Protein AF-A0A7S0CDQ5-F1 (afdb_monomer)

InterPro domains:
  IPR017905 ERV/ALR sulfhydryl oxidase domain [PS51324] (1-86)
  IPR036774 ERV/ALR sulfhydryl oxidase domain superfamily [G3DSA:1.20.120.310] (1-136)
  IPR036774 ERV/ALR sulfhydryl oxidase domain superfamily [SSF69000] (3-74)
  IPR039798 Sulfhydryl oxidase [PTHR22897] (2-188)

Organism: NCBI:txid420281

Secondary structure (DSSP, 8-state):
--TT-SHHHHHHHHHHHHHHTSSSS--HHHHTT-PPEETTTTEES-THHHHHHHHHHHHHHHHHHHHHHHHHHHHTT-PPPHHHHHHTSSS-TTT-GGGB-PPPTTS---TTSB-HHHHHHHHHHHH-TT----TTS-------------------HHHHHHHHSTTHHHHHHHHHHHHHHHHHHHHHHHHHHHHHHHHHHHHHHHHTTS--

Structure (mmCIF, N/CA/C/O backbone):
data_AF-A0A7S0CDQ5-F1
#
_entry.id   AF-A0A7S0CDQ5-F1
#
loop_
_atom_site.group_PDB
_atom_site.id
_atom_site.type_symbol
_atom_site.label_atom_id
_atom_site.label_alt_id
_atom_site.label_comp_id
_atom_site.label_asym_id
_atom_site.label_entity_id
_atom_site.label_seq_id
_atom_site.pdbx_PDB_ins_code
_atom_site.Cartn_x
_atom_site.Cartn_y
_atom_site.Cartn_z
_atom_site.occupancy
_atom_site.B_iso_or_equiv
_atom_site.auth_seq_id
_atom_site.auth_comp_id
_atom_site.auth_asym_id
_atom_site.auth_atom_id
_atom_site.pdbx_PDB_model_num
ATOM 1 N N . ASP A 1 1 ? 8.965 -12.243 3.137 1.00 53.25 1 ASP A N 1
ATOM 2 C CA . ASP A 1 1 ? 7.692 -11.546 3.410 1.00 53.25 1 ASP A CA 1
ATOM 3 C C . ASP A 1 1 ? 6.732 -11.672 2.243 1.00 53.25 1 ASP A C 1
ATOM 5 O O . ASP A 1 1 ? 7.144 -11.536 1.096 1.00 53.25 1 ASP A O 1
ATOM 9 N N . GLN A 1 2 ? 5.473 -12.012 2.520 1.00 68.06 2 GLN A N 1
ATOM 10 C CA . GLN A 1 2 ? 4.416 -12.063 1.507 1.00 68.06 2 GLN A CA 1
ATOM 11 C C . GLN A 1 2 ? 3.711 -10.706 1.444 1.00 68.06 2 GLN A C 1
ATOM 13 O O . GLN A 1 2 ? 3.408 -10.125 2.482 1.00 68.06 2 GLN A O 1
ATOM 18 N N . PHE A 1 3 ? 3.413 -10.221 0.236 1.00 72.19 3 PHE A N 1
ATOM 19 C CA . PHE A 1 3 ? 2.752 -8.926 0.033 1.00 72.19 3 PHE A CA 1
ATOM 20 C C . PHE A 1 3 ? 1.351 -8.858 0.668 1.00 72.19 3 PHE A C 1
ATOM 22 O O . PHE A 1 3 ? 0.956 -7.813 1.162 1.00 72.19 3 PHE A O 1
ATOM 29 N N . LEU A 1 4 ? 0.612 -9.971 0.700 1.00 84.38 4 LEU A N 1
ATOM 30 C CA . LEU A 1 4 ? -0.642 -10.132 1.445 1.00 84.38 4 LEU A CA 1
ATOM 31 C C . LEU A 1 4 ? -0.601 -11.479 2.175 1.00 84.38 4 LEU A C 1
ATOM 33 O O . LEU A 1 4 ? -1.039 -12.502 1.646 1.00 84.38 4 LEU A O 1
ATOM 37 N N . GLY A 1 5 ? -0.020 -11.486 3.375 1.00 83.94 5 GLY A N 1
ATOM 38 C CA . GLY A 1 5 ? 0.246 -12.714 4.135 1.00 83.94 5 GLY A CA 1
ATOM 39 C C . GLY A 1 5 ? -0.955 -13.319 4.870 1.00 83.94 5 GLY A C 1
ATOM 40 O O . GLY A 1 5 ? -0.809 -14.375 5.477 1.00 83.94 5 GLY A O 1
ATOM 41 N N . CYS A 1 6 ? -2.127 -12.675 4.846 1.00 89.12 6 CYS A N 1
ATOM 42 C CA . CYS A 1 6 ? -3.313 -13.131 5.573 1.00 89.12 6 CYS A CA 1
ATOM 43 C C . CYS A 1 6 ? -4.476 -13.464 4.623 1.00 89.12 6 CYS A C 1
ATOM 45 O O . CYS A 1 6 ? -4.677 -12.778 3.622 1.00 89.12 6 CYS A O 1
ATOM 47 N N . THR A 1 7 ? -5.259 -14.504 4.927 1.00 90.56 7 THR A N 1
ATOM 48 C CA . THR A 1 7 ? -6.382 -14.954 4.076 1.00 90.56 7 THR A CA 1
ATOM 49 C C . THR A 1 7 ? -7.455 -13.877 3.933 1.00 90.56 7 THR A C 1
ATOM 51 O O . THR A 1 7 ? -7.856 -13.547 2.823 1.00 90.56 7 THR A O 1
ATOM 54 N N . ILE A 1 8 ? -7.824 -13.225 5.038 1.00 91.56 8 ILE A N 1
ATOM 55 C CA . ILE A 1 8 ? -8.773 -12.100 5.039 1.00 91.56 8 ILE A CA 1
ATOM 56 C C . ILE A 1 8 ? -8.260 -10.946 4.160 1.00 91.56 8 ILE A C 1
ATOM 58 O O . ILE A 1 8 ? -9.030 -10.308 3.445 1.00 91.56 8 ILE A O 1
ATOM 62 N N . CYS A 1 9 ? -6.950 -10.695 4.168 1.00 91.19 9 CYS A N 1
ATOM 63 C CA . CYS A 1 9 ? -6.306 -9.666 3.358 1.00 91.19 9 CYS A CA 1
ATOM 64 C C . CYS A 1 9 ? -6.440 -9.994 1.865 1.00 91.19 9 CYS A C 1
ATOM 66 O O . CYS A 1 9 ? -6.739 -9.116 1.058 1.00 91.19 9 CYS A O 1
ATOM 68 N N . GLN A 1 10 ? -6.248 -11.264 1.499 1.00 92.00 10 GLN A N 1
ATOM 69 C CA . GLN A 1 10 ? -6.403 -11.746 0.125 1.00 92.00 10 GLN A CA 1
ATOM 70 C C . GLN A 1 10 ? -7.859 -11.621 -0.343 1.00 92.00 10 GLN A C 1
ATOM 72 O O . GLN A 1 10 ? -8.105 -11.064 -1.413 1.00 92.00 10 GLN A O 1
ATOM 77 N N . ASP A 1 11 ? -8.827 -12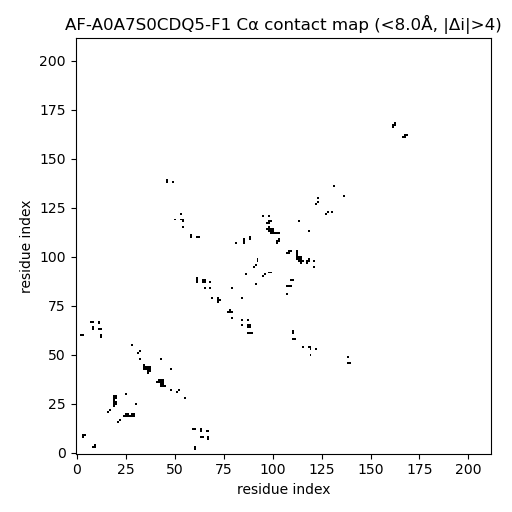.025 0.481 1.00 92.56 11 ASP A N 1
ATOM 78 C CA . ASP A 1 11 ? -10.255 -11.890 0.165 1.00 92.56 11 ASP A CA 1
ATOM 79 C C . ASP A 1 11 ? -10.663 -10.420 -0.015 1.00 92.56 11 ASP A C 1
ATOM 81 O O . ASP A 1 11 ? -11.395 -10.063 -0.944 1.00 92.56 11 ASP A O 1
ATOM 85 N N . ARG A 1 12 ? -10.160 -9.530 0.850 1.00 90.38 12 ARG A N 1
ATOM 86 C CA . ARG A 1 12 ? -10.397 -8.082 0.749 1.00 90.38 12 ARG A CA 1
ATOM 87 C C . ARG A 1 12 ? -9.756 -7.483 -0.495 1.00 90.38 12 ARG A C 1
ATOM 89 O O . ARG A 1 12 ? -10.396 -6.665 -1.155 1.00 90.38 12 ARG A O 1
ATOM 96 N N . PHE A 1 13 ? -8.550 -7.915 -0.851 1.00 90.44 13 PHE A N 1
ATOM 97 C CA . PHE A 1 13 ? -7.891 -7.512 -2.089 1.00 90.44 13 PHE A CA 1
ATOM 98 C C . PHE A 1 13 ? -8.714 -7.900 -3.321 1.00 90.44 13 PHE A C 1
ATOM 100 O O . PHE A 1 13 ? -9.004 -7.040 -4.153 1.00 90.44 13 PHE A O 1
ATOM 107 N N . VAL A 1 14 ? -9.144 -9.164 -3.416 1.00 88.94 14 VAL A N 1
ATOM 108 C CA . VAL A 1 14 ? -9.978 -9.648 -4.530 1.00 88.94 14 VAL A CA 1
ATOM 109 C C . VAL A 1 14 ? -11.291 -8.872 -4.584 1.00 88.94 14 VAL A C 1
ATOM 111 O O . VAL A 1 14 ? -11.651 -8.330 -5.627 1.00 88.94 14 VAL A O 1
ATOM 114 N N . GLY A 1 15 ? -11.964 -8.704 -3.443 1.00 87.12 15 GLY A N 1
ATOM 115 C CA . GLY A 1 15 ? -13.203 -7.934 -3.370 1.00 87.12 15 GLY A CA 1
ATOM 116 C C . GLY A 1 15 ? -13.035 -6.466 -3.779 1.00 87.12 15 GLY A C 1
ATOM 117 O O . GLY A 1 15 ? -13.930 -5.893 -4.407 1.00 87.12 15 GLY A O 1
ATOM 118 N N . LEU A 1 16 ? -11.903 -5.837 -3.449 1.00 83.75 16 LEU A N 1
ATOM 119 C CA . LEU A 1 16 ? -11.582 -4.483 -3.899 1.00 83.75 16 LEU A CA 1
ATOM 120 C C . LEU A 1 16 ? -11.340 -4.453 -5.411 1.00 83.75 16 LEU A C 1
ATOM 122 O O . LEU A 1 16 ? -11.874 -3.576 -6.095 1.00 83.75 16 LEU A O 1
ATOM 126 N N . TYR A 1 17 ? -10.575 -5.409 -5.936 1.00 83.25 17 TYR A N 1
ATOM 127 C CA . TYR A 1 17 ? -10.285 -5.534 -7.361 1.00 83.25 17 TYR A CA 1
ATOM 128 C C . TYR A 1 17 ? -11.562 -5.727 -8.188 1.00 83.25 17 TYR A C 1
ATOM 130 O O . TYR A 1 17 ? -11.788 -4.991 -9.149 1.00 83.25 17 TYR A O 1
ATOM 138 N N . ASP A 1 18 ? -12.454 -6.628 -7.786 1.00 83.19 18 ASP A N 1
ATOM 139 C CA . ASP A 1 18 ? -13.696 -6.896 -8.515 1.00 83.19 18 ASP A CA 1
ATOM 140 C C . ASP A 1 18 ? -14.605 -5.662 -8.563 1.00 83.19 18 ASP A C 1
ATOM 142 O O . ASP A 1 18 ? -15.145 -5.304 -9.616 1.00 83.19 18 ASP A O 1
ATOM 146 N N . LYS A 1 19 ? -14.712 -4.937 -7.442 1.00 77.81 19 LYS A N 1
ATOM 147 C CA . LYS A 1 19 ? -15.490 -3.691 -7.357 1.00 77.81 19 LYS A CA 1
ATOM 148 C C . LYS A 1 19 ? -14.900 -2.572 -8.215 1.00 77.81 19 LYS A C 1
ATOM 150 O O . LYS A 1 19 ? -15.649 -1.791 -8.803 1.00 77.81 19 LYS A O 1
ATOM 155 N N . THR A 1 20 ? -13.573 -2.459 -8.265 1.00 72.00 20 THR A N 1
ATOM 156 C CA . THR A 1 20 ? -12.882 -1.305 -8.863 1.00 72.00 20 THR A CA 1
ATOM 157 C C . THR A 1 20 ? -12.489 -1.513 -10.324 1.00 72.00 20 THR A C 1
ATOM 159 O O . THR A 1 20 ? -12.590 -0.559 -11.108 1.00 72.00 20 THR A O 1
ATOM 162 N N . CYS A 1 21 ? -12.070 -2.731 -10.679 1.00 70.62 21 CYS A N 1
ATOM 163 C CA . CYS A 1 21 ? -11.510 -3.133 -11.972 1.00 70.62 21 CYS A CA 1
ATOM 164 C C . CYS A 1 21 ? -12.367 -4.164 -12.715 1.00 70.62 21 CYS A C 1
ATOM 166 O O . CYS A 1 21 ? -12.425 -4.104 -13.941 1.00 70.62 21 CYS A O 1
ATOM 168 N N . GLY A 1 22 ? -13.022 -5.085 -12.000 1.00 63.12 22 GLY A N 1
ATOM 169 C CA . GLY A 1 22 ? -13.770 -6.205 -12.591 1.00 63.12 22 GLY A CA 1
ATOM 170 C C . GLY A 1 22 ? -15.134 -5.842 -13.189 1.00 63.12 22 GLY A C 1
ATOM 171 O O . GLY A 1 22 ? -15.708 -6.625 -13.942 1.00 63.12 22 GLY A O 1
ATOM 172 N N . SER A 1 23 ? -15.664 -4.650 -12.896 1.00 60.41 23 SER A N 1
ATOM 173 C CA . SER A 1 23 ? -16.963 -4.201 -13.409 1.00 60.41 23 SER A CA 1
ATOM 174 C C . SER A 1 23 ? -16.847 -3.304 -14.651 1.00 60.41 23 SER A C 1
ATOM 176 O O . SER A 1 23 ? -15.869 -2.579 -14.845 1.00 60.41 23 SER A O 1
ATOM 178 N N . ALA A 1 24 ? -17.902 -3.278 -15.479 1.00 55.53 24 ALA A N 1
ATOM 179 C CA . ALA A 1 24 ? -18.008 -2.404 -16.658 1.00 55.53 24 ALA A CA 1
ATOM 180 C C . ALA A 1 24 ? -17.859 -0.898 -16.334 1.00 55.53 24 ALA A C 1
ATOM 182 O O . ALA A 1 24 ? -17.593 -0.086 -17.222 1.00 55.53 24 ALA A O 1
ATOM 183 N N . LYS A 1 25 ? -17.998 -0.514 -15.056 1.00 56.62 25 LYS A N 1
ATOM 184 C CA . LYS A 1 25 ? -17.719 0.828 -14.535 1.00 56.62 25 LYS A CA 1
ATOM 185 C C . LYS A 1 25 ? -16.327 0.855 -13.903 1.00 56.62 25 LYS A C 1
ATOM 187 O O . LYS A 1 25 ? -16.182 0.933 -12.688 1.00 56.62 25 LYS A O 1
ATOM 192 N N . THR A 1 26 ? -15.291 0.824 -14.738 1.00 56.69 26 THR A N 1
ATOM 193 C CA . THR A 1 26 ? -13.899 0.912 -14.278 1.00 56.69 26 THR A CA 1
ATOM 194 C C . THR A 1 26 ? -13.682 2.206 -13.483 1.00 56.69 26 THR A C 1
AT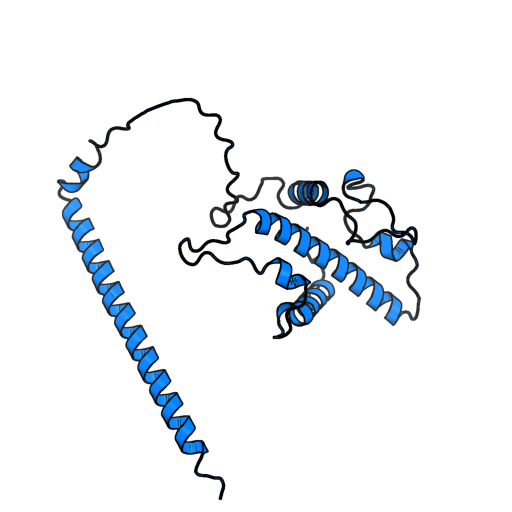OM 196 O O . THR A 1 26 ? -13.867 3.314 -14.005 1.00 56.69 26 THR A O 1
ATOM 199 N N . THR A 1 27 ? -13.299 2.088 -12.213 1.00 60.00 27 THR A N 1
ATOM 200 C CA . THR A 1 27 ? -13.009 3.241 -11.343 1.00 60.00 27 THR A CA 1
ATOM 201 C C . THR A 1 27 ? -11.656 3.881 -11.696 1.00 60.00 27 THR A C 1
ATOM 203 O O . THR A 1 27 ? -10.894 3.353 -12.510 1.00 60.00 27 THR A O 1
ATOM 206 N N . ARG A 1 28 ? -11.332 5.048 -11.107 1.00 57.50 28 ARG A N 1
ATOM 207 C CA . ARG A 1 28 ? -10.049 5.750 -11.351 1.00 57.50 28 ARG A CA 1
ATOM 208 C C . ARG A 1 28 ? -8.820 4.870 -11.082 1.00 57.50 28 ARG A C 1
ATOM 210 O O . ARG A 1 28 ? -7.825 5.040 -11.776 1.00 57.50 28 ARG A O 1
ATOM 217 N N . LEU A 1 29 ? -8.914 3.925 -10.142 1.00 58.84 29 LEU A N 1
ATOM 218 C CA . LEU A 1 29 ? -7.814 3.043 -9.739 1.00 58.84 29 LEU A CA 1
ATOM 219 C C . LEU A 1 29 ? -7.261 2.215 -10.907 1.00 58.84 29 LEU A C 1
ATOM 221 O O . LEU A 1 29 ? -6.057 2.179 -11.109 1.00 58.84 29 LEU A O 1
ATOM 225 N N . CYS A 1 30 ? -8.124 1.637 -11.741 1.00 66.56 30 CYS A N 1
ATOM 226 C CA . CYS A 1 30 ? -7.687 0.773 -12.848 1.00 66.56 30 CYS A CA 1
ATOM 227 C C . CYS A 1 30 ? -7.557 1.552 -14.163 1.00 66.56 30 CYS A C 1
ATOM 229 O O . CYS A 1 30 ? -6.859 1.129 -15.083 1.00 66.56 30 CYS A O 1
ATOM 231 N N . LYS A 1 31 ? -8.168 2.746 -14.243 1.00 68.31 31 LYS A N 1
ATOM 232 C CA . LYS A 1 31 ? -7.895 3.710 -15.321 1.00 68.31 31 LYS A CA 1
ATOM 233 C C . LYS A 1 31 ? -6.442 4.191 -15.315 1.00 68.31 31 LYS A C 1
ATOM 235 O O . LYS A 1 31 ? -5.955 4.544 -16.382 1.00 68.31 31 LYS A O 1
ATOM 240 N N . ARG A 1 32 ? -5.753 4.153 -14.165 1.00 69.44 32 ARG A N 1
ATOM 241 C CA . ARG A 1 32 ? -4.317 4.464 -14.029 1.00 69.44 32 ARG A CA 1
ATOM 242 C C . ARG A 1 32 ? -3.441 3.657 -14.998 1.00 69.44 32 ARG A C 1
ATOM 244 O O . ARG A 1 32 ? -2.430 4.163 -15.461 1.00 69.44 32 ARG A O 1
ATOM 251 N N . PHE A 1 33 ? -3.884 2.453 -15.373 1.00 66.31 33 PHE A N 1
ATOM 252 C CA . PHE A 1 33 ? -3.182 1.551 -16.297 1.00 66.31 33 PHE A CA 1
ATOM 253 C C . PHE A 1 33 ? -3.782 1.489 -17.700 1.00 66.31 33 PHE A C 1
ATOM 255 O O . PHE A 1 33 ? -3.333 0.692 -18.523 1.00 66.31 33 PHE A O 1
ATOM 262 N N . ARG A 1 34 ? -4.786 2.320 -18.014 1.00 65.12 34 ARG A N 1
ATOM 263 C CA . ARG A 1 34 ? -5.256 2.480 -19.396 1.00 65.12 34 ARG A CA 1
ATOM 264 C C . ARG A 1 34 ? -4.233 3.299 -20.172 1.00 65.12 34 ARG A C 1
ATOM 266 O O . ARG A 1 34 ? -4.418 4.485 -20.422 1.00 65.12 34 ARG A O 1
ATOM 273 N N . GLN A 1 35 ? -3.148 2.643 -20.546 1.00 62.03 35 GLN A N 1
ATOM 274 C CA . GLN A 1 35 ? -2.203 3.193 -21.495 1.00 62.03 35 GLN A CA 1
ATOM 275 C C . GLN A 1 35 ? -2.780 3.054 -22.908 1.00 62.03 35 GLN A C 1
ATOM 277 O O . GLN A 1 35 ? -3.392 2.023 -23.220 1.00 62.03 35 GLN A O 1
ATOM 282 N N . PRO A 1 36 ? -2.604 4.057 -23.784 1.00 58.22 36 PRO A N 1
ATOM 283 C CA . PRO A 1 36 ? -2.732 3.807 -25.206 1.00 58.22 36 PRO A CA 1
ATOM 284 C C . PRO A 1 36 ? -1.752 2.682 -25.561 1.00 58.22 36 PRO A C 1
ATOM 286 O O . PRO A 1 36 ? -0.591 2.694 -25.163 1.00 58.22 36 PRO A O 1
ATOM 289 N N . PHE A 1 37 ? -2.257 1.655 -26.232 1.00 59.94 37 PHE A N 1
ATOM 290 C CA . PHE A 1 37 ? -1.450 0.541 -26.706 1.00 59.94 37 PHE A CA 1
ATOM 291 C C . PHE A 1 37 ? -1.019 0.859 -28.132 1.00 59.94 37 PHE A C 1
ATOM 293 O O . PHE A 1 37 ? -1.886 1.068 -28.992 1.00 59.94 37 PHE A O 1
ATOM 300 N N . ASP A 1 38 ? 0.287 0.898 -28.405 1.00 61.47 38 ASP A N 1
ATOM 301 C CA . ASP A 1 38 ? 0.733 1.051 -29.784 1.00 61.47 38 ASP A CA 1
ATOM 302 C C . ASP A 1 38 ? 0.540 -0.281 -30.505 1.00 61.47 38 ASP A C 1
ATOM 304 O O . ASP A 1 38 ? 1.339 -1.211 -30.384 1.00 61.47 38 ASP A O 1
ATOM 308 N N . LYS A 1 39 ? -0.537 -0.37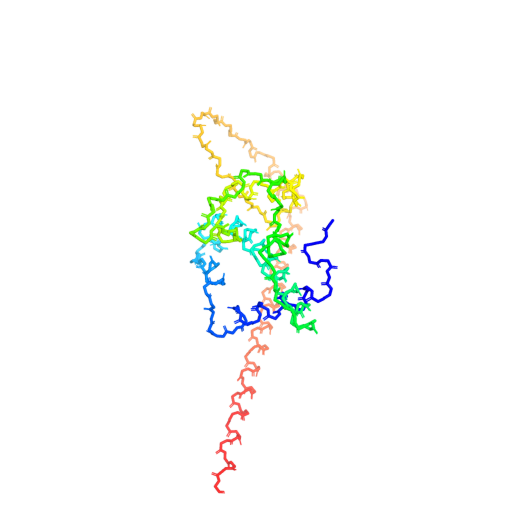1 -31.288 1.00 65.25 39 LYS A N 1
ATOM 309 C CA . LYS A 1 39 ? -0.832 -1.551 -32.108 1.00 65.25 39 LYS A CA 1
ATOM 310 C C . LYS A 1 39 ? 0.304 -1.894 -33.075 1.00 65.25 39 LYS A C 1
ATOM 312 O O . LYS A 1 39 ? 0.403 -3.051 -33.469 1.00 65.25 39 LYS A O 1
ATOM 317 N N . ARG A 1 40 ? 1.134 -0.918 -33.466 1.00 62.81 40 ARG A N 1
ATOM 318 C CA . ARG A 1 40 ? 2.248 -1.121 -34.405 1.00 62.81 40 ARG A CA 1
ATOM 319 C C . ARG A 1 40 ? 3.435 -1.805 -33.740 1.00 62.81 40 ARG A C 1
ATOM 321 O O . ARG A 1 40 ? 4.030 -2.687 -34.345 1.00 62.81 40 ARG A O 1
ATOM 328 N N . HIS A 1 41 ? 3.730 -1.440 -32.496 1.00 65.19 41 HIS A N 1
ATOM 329 C CA . HIS A 1 41 ? 4.898 -1.938 -31.765 1.00 65.19 41 HIS A CA 1
ATOM 330 C C . HIS A 1 41 ? 4.557 -2.996 -30.704 1.00 65.19 41 HIS A C 1
ATOM 332 O O . HIS A 1 41 ? 5.457 -3.533 -30.071 1.00 65.19 41 HIS A O 1
ATOM 338 N N . GLN A 1 42 ? 3.270 -3.313 -30.512 1.00 62.41 42 GLN A N 1
ATOM 339 C CA . GLN A 1 42 ? 2.769 -4.272 -29.516 1.00 62.41 42 GLN A CA 1
ATOM 340 C C . GLN A 1 42 ? 3.271 -4.004 -28.087 1.00 62.41 42 GLN A C 1
ATOM 342 O O . GLN A 1 42 ? 3.427 -4.929 -27.291 1.00 62.41 42 GLN A O 1
ATOM 347 N N . GLN A 1 43 ? 3.497 -2.735 -27.750 1.00 57.91 43 GLN A N 1
ATOM 348 C CA . GLN A 1 43 ? 4.029 -2.329 -26.454 1.00 57.91 43 GLN A CA 1
ATOM 349 C C . GLN A 1 43 ? 3.239 -1.151 -25.864 1.00 57.91 43 GLN A C 1
ATOM 351 O O . GLN A 1 43 ? 2.678 -0.342 -26.618 1.00 57.91 43 GLN A O 1
ATOM 356 N N . PRO A 1 44 ? 3.161 -1.050 -24.523 1.00 58.88 44 PRO A N 1
ATOM 357 C CA . PRO A 1 44 ? 2.725 0.171 -23.854 1.00 58.88 44 PRO A CA 1
ATOM 358 C C . PRO A 1 44 ? 3.640 1.331 -24.258 1.00 58.88 44 PRO A C 1
ATOM 360 O O . PRO A 1 44 ? 4.850 1.142 -24.359 1.00 58.88 44 PRO A O 1
ATOM 363 N N . LEU A 1 45 ? 3.075 2.517 -24.498 1.00 55.25 45 LEU A N 1
ATOM 364 C CA . LEU A 1 45 ? 3.874 3.670 -24.926 1.00 55.25 45 LEU A CA 1
ATOM 365 C C . LEU A 1 45 ? 4.798 4.219 -23.824 1.00 55.25 45 LEU A C 1
ATOM 367 O O . LEU A 1 45 ? 5.724 4.951 -24.159 1.00 55.25 45 LEU A O 1
ATOM 371 N N . ASP A 1 46 ? 4.571 3.894 -22.545 1.00 63.16 46 ASP A N 1
ATOM 372 C CA . ASP A 1 46 ? 5.305 4.512 -21.438 1.00 63.16 46 ASP A CA 1
ATOM 373 C C . ASP A 1 46 ? 5.869 3.488 -20.412 1.00 63.16 46 ASP A C 1
ATOM 375 O O . ASP A 1 46 ? 5.106 2.806 -19.705 1.00 63.16 46 ASP A O 1
ATOM 379 N N . PRO A 1 47 ? 7.212 3.395 -20.280 1.00 55.78 47 PRO A N 1
ATOM 380 C CA . PRO A 1 47 ? 7.905 2.616 -19.247 1.00 55.78 47 PRO A CA 1
ATOM 381 C C . PRO A 1 47 ? 7.531 2.992 -17.804 1.00 55.78 47 PRO A C 1
ATOM 383 O O . PRO A 1 47 ? 7.688 2.161 -16.907 1.00 55.78 47 PRO A O 1
ATOM 386 N N . SER A 1 48 ? 6.988 4.197 -17.565 1.00 64.00 48 SER A N 1
ATOM 387 C CA . SER A 1 48 ? 6.494 4.632 -16.247 1.00 64.00 48 SER A CA 1
ATOM 388 C C . SER A 1 48 ? 5.389 3.724 -15.684 1.00 64.00 48 SER A C 1
ATOM 390 O O . SER A 1 48 ? 5.146 3.705 -14.475 1.00 64.00 48 SER A O 1
ATOM 392 N N . SER A 1 49 ? 4.756 2.915 -16.542 1.00 67.62 49 SER A N 1
ATOM 393 C CA . SER A 1 49 ? 3.700 1.973 -16.168 1.00 67.62 49 SER A CA 1
ATOM 394 C C . SER A 1 49 ? 4.114 0.980 -15.078 1.00 67.62 49 SER A C 1
ATOM 396 O O . SER A 1 49 ? 3.287 0.660 -14.225 1.00 67.62 49 SER A O 1
ATOM 398 N N . TRP A 1 50 ? 5.374 0.533 -15.046 1.00 76.62 50 TRP A N 1
ATOM 399 C CA . TRP A 1 50 ? 5.856 -0.406 -14.023 1.00 76.62 50 TRP A CA 1
ATOM 400 C C . TRP A 1 50 ? 6.024 0.248 -12.653 1.00 76.62 50 TRP A C 1
ATOM 402 O O . TRP A 1 50 ? 5.615 -0.325 -11.642 1.00 76.62 50 TRP A O 1
ATOM 412 N N . THR A 1 51 ? 6.558 1.470 -12.621 1.00 84.62 51 THR A N 1
A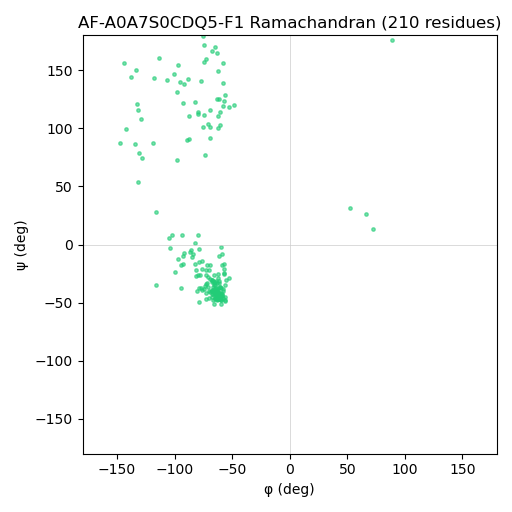TOM 413 C CA . THR A 1 51 ? 6.636 2.283 -11.400 1.00 84.62 51 THR A CA 1
ATOM 414 C C . THR A 1 51 ? 5.241 2.540 -10.844 1.00 84.62 51 THR A C 1
ATOM 416 O O . THR A 1 51 ? 4.974 2.312 -9.665 1.00 84.62 51 THR A O 1
ATOM 419 N N . GLU A 1 52 ? 4.319 2.959 -11.708 1.00 83.50 52 GLU A N 1
ATOM 420 C CA . GLU A 1 52 ? 2.936 3.228 -11.323 1.00 83.50 52 GLU A CA 1
ATOM 421 C C . GLU A 1 52 ? 2.208 1.952 -10.870 1.00 83.50 52 GLU A C 1
ATOM 423 O O . GLU A 1 52 ? 1.374 2.024 -9.967 1.00 83.50 52 GLU A O 1
ATOM 428 N N . LEU A 1 53 ? 2.549 0.783 -11.428 1.00 83.75 53 LEU A N 1
ATOM 429 C CA . LEU A 1 53 ? 2.018 -0.510 -10.989 1.00 83.75 53 LEU A CA 1
ATOM 430 C C . LEU A 1 53 ? 2.499 -0.869 -9.585 1.00 83.75 53 LEU A C 1
ATOM 432 O O . LEU A 1 53 ? 1.685 -1.247 -8.744 1.00 83.75 53 LEU A O 1
ATOM 436 N N . ALA A 1 54 ? 3.798 -0.731 -9.322 1.00 88.50 54 ALA A N 1
ATOM 437 C CA . ALA A 1 54 ? 4.367 -0.996 -8.006 1.00 88.50 54 ALA A CA 1
ATOM 438 C C . ALA A 1 54 ? 3.751 -0.079 -6.936 1.00 88.50 54 ALA A C 1
ATOM 440 O O . ALA A 1 54 ? 3.328 -0.554 -5.882 1.00 88.50 54 ALA A O 1
ATOM 441 N N . LEU A 1 55 ? 3.635 1.219 -7.236 1.00 89.31 55 LEU A N 1
ATOM 442 C CA . LEU A 1 55 ? 3.001 2.190 -6.344 1.00 89.31 55 LEU A CA 1
ATOM 443 C C . LEU A 1 55 ? 1.517 1.879 -6.116 1.00 89.31 55 LEU A C 1
ATOM 445 O O . LEU A 1 55 ? 1.049 1.938 -4.985 1.00 89.31 55 LEU A O 1
ATOM 449 N N . TRP A 1 56 ? 0.774 1.507 -7.158 1.00 87.38 56 TRP A N 1
ATOM 450 C CA . TRP A 1 56 ? -0.634 1.130 -7.014 1.00 87.38 56 TRP A CA 1
ATOM 451 C C . TRP A 1 56 ? -0.826 -0.125 -6.166 1.00 87.38 56 TRP A C 1
ATOM 453 O O . TRP A 1 56 ? -1.708 -0.146 -5.311 1.00 87.38 56 TRP A O 1
ATOM 463 N N . LEU A 1 57 ? -0.006 -1.161 -6.375 1.00 88.38 57 LEU A N 1
ATOM 464 C CA . LEU A 1 57 ? -0.058 -2.364 -5.546 1.00 88.38 57 LEU A CA 1
ATOM 465 C C . LEU A 1 57 ? 0.130 -1.986 -4.078 1.00 88.38 57 LEU A C 1
ATOM 467 O O . LEU A 1 57 ? -0.654 -2.405 -3.229 1.00 88.38 57 LEU A O 1
ATOM 471 N N . TRP A 1 58 ? 1.138 -1.161 -3.789 1.00 91.94 58 TRP A N 1
ATOM 472 C CA . TRP A 1 58 ? 1.424 -0.666 -2.445 1.00 91.94 58 TRP A CA 1
ATOM 473 C C . TRP A 1 58 ? 0.274 0.166 -1.845 1.00 91.94 58 TRP A C 1
ATOM 475 O O . TRP A 1 58 ? -0.091 -0.038 -0.686 1.00 91.94 58 TRP A O 1
ATOM 485 N N . GLU A 1 59 ? -0.356 1.055 -2.619 1.00 90.19 59 GLU A N 1
ATOM 486 C CA . GLU A 1 59 ? -1.548 1.795 -2.175 1.00 90.19 59 GLU A CA 1
ATOM 487 C C . GLU A 1 59 ? -2.674 0.837 -1.773 1.00 90.19 59 GLU A C 1
ATOM 489 O O . GLU A 1 59 ? -3.260 0.981 -0.699 1.00 90.19 59 GLU A O 1
ATOM 494 N N . VAL A 1 60 ? -2.927 -0.172 -2.612 1.00 88.56 60 VAL A N 1
ATOM 495 C CA . VAL A 1 60 ? -3.951 -1.192 -2.378 1.00 88.56 60 VAL A CA 1
ATOM 496 C C . VAL A 1 60 ? -3.637 -2.032 -1.140 1.00 88.56 60 VAL A C 1
ATOM 498 O O . VAL A 1 60 ? -4.545 -2.323 -0.366 1.00 88.56 60 VAL A O 1
ATOM 501 N N . HIS A 1 61 ? -2.375 -2.394 -0.913 1.00 91.00 61 HIS A N 1
ATOM 502 C CA . HIS A 1 61 ? -1.956 -3.078 0.311 1.00 91.00 61 HIS A CA 1
ATOM 503 C C . HIS A 1 61 ? -2.338 -2.273 1.557 1.00 91.00 61 HIS A C 1
ATOM 505 O O . HIS A 1 61 ? -2.963 -2.803 2.472 1.00 91.00 61 HIS A O 1
ATOM 511 N N . ASN A 1 62 ? -2.033 -0.975 1.569 1.00 92.31 62 ASN A N 1
ATOM 512 C CA . ASN A 1 62 ? -2.380 -0.105 2.691 1.00 92.31 62 ASN A CA 1
ATOM 513 C C . ASN A 1 62 ? -3.895 0.084 2.853 1.00 92.31 62 ASN A C 1
ATOM 515 O O . ASN A 1 62 ? -4.388 0.129 3.980 1.00 92.31 62 ASN A O 1
ATOM 519 N N . ASP A 1 63 ? -4.645 0.154 1.750 1.00 90.25 63 ASP A N 1
ATOM 520 C CA . ASP A 1 63 ? -6.109 0.189 1.799 1.00 90.25 63 ASP A CA 1
ATOM 521 C C . ASP A 1 63 ? -6.676 -1.103 2.409 1.00 90.25 63 ASP A C 1
ATOM 523 O O . ASP A 1 63 ? -7.592 -1.044 3.229 1.00 90.25 63 ASP A O 1
ATOM 527 N N . VAL A 1 64 ? -6.119 -2.266 2.057 1.00 92.06 64 VAL A N 1
ATOM 528 C CA . VAL A 1 64 ? -6.511 -3.558 2.638 1.00 92.06 64 VAL A CA 1
ATOM 529 C C . VAL A 1 64 ? -6.194 -3.605 4.132 1.00 92.06 64 VAL A C 1
ATOM 531 O O . VAL A 1 64 ? -7.072 -3.982 4.906 1.00 92.06 64 VAL A O 1
ATOM 534 N N . ASN A 1 65 ? -5.007 -3.162 4.558 1.00 92.25 65 ASN A N 1
ATOM 535 C CA . ASN A 1 65 ? -4.656 -3.091 5.982 1.00 92.25 65 ASN A CA 1
ATOM 536 C C . ASN A 1 65 ? -5.665 -2.236 6.760 1.00 92.25 65 ASN A C 1
ATOM 538 O O . ASN A 1 65 ? -6.164 -2.646 7.808 1.00 92.25 65 ASN A O 1
ATOM 542 N N . PHE A 1 66 ? -6.028 -1.075 6.209 1.00 91.81 66 PHE A N 1
ATOM 543 C CA . PHE A 1 66 ? -7.032 -0.204 6.807 1.00 91.81 66 PHE A CA 1
ATOM 544 C C . PHE A 1 66 ? -8.426 -0.849 6.852 1.00 91.81 66 PHE A C 1
ATOM 546 O O . PHE A 1 66 ? -9.130 -0.709 7.850 1.00 91.81 66 PHE A O 1
ATOM 553 N N . MET A 1 67 ? -8.839 -1.567 5.800 1.00 91.94 67 MET A N 1
ATOM 554 C CA . MET A 1 67 ? -10.120 -2.287 5.782 1.00 91.94 67 MET A CA 1
ATOM 555 C C . MET A 1 67 ? -10.176 -3.371 6.856 1.00 91.94 67 MET A C 1
ATOM 557 O O . MET A 1 67 ? -11.182 -3.469 7.549 1.00 91.94 67 MET A O 1
ATOM 561 N N . VAL A 1 68 ? -9.103 -4.148 7.020 1.00 92.94 68 VAL A N 1
ATOM 562 C CA . VAL A 1 68 ? -9.033 -5.201 8.042 1.00 92.94 68 VAL A CA 1
ATOM 563 C C . VAL A 1 68 ? -9.131 -4.602 9.445 1.00 92.94 68 VAL A C 1
ATOM 565 O O . VAL A 1 68 ? -9.959 -5.055 10.234 1.00 92.94 68 VAL A O 1
ATOM 568 N N . LEU A 1 69 ? -8.363 -3.543 9.724 1.00 93.25 69 LEU A N 1
ATOM 569 C CA . LEU A 1 69 ? -8.425 -2.821 10.999 1.00 93.25 69 LEU A CA 1
ATOM 570 C C . LEU A 1 69 ? -9.831 -2.264 11.267 1.00 93.25 69 LEU A C 1
ATOM 572 O O . LEU A 1 69 ? -10.345 -2.341 12.382 1.00 93.25 69 LEU A O 1
ATOM 576 N N . LYS A 1 70 ? -10.470 -1.700 10.239 1.00 93.38 70 LYS A N 1
ATOM 577 C CA . LYS A 1 70 ? -11.832 -1.180 10.350 1.00 93.38 70 LYS A CA 1
ATOM 578 C C . LYS A 1 70 ? -12.835 -2.288 10.663 1.00 93.38 70 LYS A C 1
ATOM 580 O O . LYS A 1 70 ? -13.643 -2.119 11.565 1.00 93.38 70 LYS A O 1
ATOM 585 N N . ASP A 1 71 ? -12.767 -3.412 9.958 1.00 93.44 71 ASP A N 1
ATOM 586 C CA . ASP A 1 71 ? -13.671 -4.542 10.182 1.00 93.44 71 ASP A CA 1
ATOM 587 C C . ASP A 1 71 ? -13.511 -5.134 11.591 1.00 93.44 71 ASP A C 1
ATOM 589 O O . ASP A 1 71 ? -14.462 -5.658 12.167 1.00 93.44 71 ASP A O 1
ATOM 593 N N . GLU A 1 72 ? -12.301 -5.110 12.149 1.00 93.69 72 GLU A N 1
ATOM 594 C CA . GLU A 1 72 ? -12.036 -5.478 13.543 1.00 93.69 72 GLU A CA 1
ATOM 595 C C . GLU A 1 72 ? -12.688 -4.503 14.527 1.00 93.69 72 GLU A C 1
ATOM 597 O O . GLU A 1 72 ? -13.476 -4.929 15.368 1.00 93.69 72 GLU A O 1
ATOM 602 N N . ALA A 1 73 ? -12.469 -3.198 14.362 1.00 94.56 73 ALA A N 1
ATOM 603 C CA . ALA A 1 73 ? -13.086 -2.192 15.224 1.00 94.56 73 ALA A CA 1
ATOM 604 C C . ALA A 1 73 ? -14.623 -2.193 15.147 1.00 94.56 73 ALA A C 1
ATOM 606 O O . ALA A 1 73 ? -15.290 -2.072 16.175 1.00 94.56 73 ALA A O 1
ATOM 607 N N . ASP A 1 74 ? -15.187 -2.390 13.951 1.00 95.19 74 ASP A N 1
ATOM 608 C CA . ASP A 1 74 ? -16.633 -2.481 13.739 1.00 95.19 74 ASP A CA 1
ATOM 609 C C . ASP A 1 74 ? -17.222 -3.715 14.456 1.00 95.19 74 ASP A C 1
ATOM 611 O O . ASP A 1 74 ? -18.295 -3.627 15.053 1.00 95.19 74 ASP A O 1
ATOM 615 N N . ARG A 1 75 ? -16.508 -4.855 14.465 1.00 94.94 75 ARG A N 1
ATOM 616 C CA . ARG A 1 75 ? -16.906 -6.065 15.218 1.00 94.94 75 ARG A CA 1
ATOM 617 C C . ARG A 1 75 ? -16.879 -5.853 16.729 1.00 94.94 75 ARG A C 1
ATOM 619 O O . ARG A 1 75 ? -17.703 -6.425 17.436 1.00 94.94 75 ARG A O 1
ATOM 626 N N . GLU A 1 76 ? -15.953 -5.034 17.209 1.00 96.12 76 GLU A N 1
ATOM 627 C CA . GLU A 1 76 ? -15.811 -4.684 18.624 1.00 96.12 76 GLU A CA 1
ATOM 628 C C . GLU A 1 76 ? -16.714 -3.514 19.048 1.00 96.12 76 GLU A C 1
ATOM 630 O O . GLU A 1 76 ? -16.768 -3.168 20.227 1.00 96.12 76 GLU A O 1
ATOM 635 N N . GLY A 1 77 ? -17.434 -2.895 18.106 1.00 95.50 77 GLY A N 1
ATOM 636 C CA . GLY A 1 77 ? -18.301 -1.749 18.375 1.00 95.50 77 GLY A CA 1
ATOM 637 C C . GLY A 1 77 ? -17.538 -0.492 18.806 1.00 95.50 77 GLY A C 1
ATOM 638 O O . GLY A 1 77 ? -18.094 0.348 19.517 1.00 95.50 77 GLY A O 1
ATOM 639 N N . ARG A 1 78 ? -16.270 -0.351 18.400 1.00 96.06 78 ARG A N 1
ATOM 640 C CA . ARG A 1 78 ? -15.403 0.776 18.775 1.00 96.06 78 ARG A CA 1
ATOM 641 C C . ARG A 1 78 ? -15.053 1.660 17.583 1.00 96.06 78 ARG A C 1
ATOM 643 O O . ARG A 1 78 ? -15.107 1.255 16.427 1.00 96.06 78 ARG A O 1
ATOM 650 N N . VAL A 1 79 ? -14.636 2.887 17.881 1.00 93.06 79 VAL A N 1
ATOM 651 C CA . VAL A 1 79 ? -14.164 3.846 16.876 1.00 93.06 79 VAL A CA 1
ATOM 652 C C . VAL A 1 79 ? -12.641 3.828 16.835 1.00 93.06 79 VAL A C 1
ATOM 654 O O . VAL A 1 79 ? -11.992 3.945 17.870 1.00 93.06 79 VAL A O 1
ATOM 657 N N . LEU A 1 80 ? -12.073 3.726 15.632 1.00 92.56 80 LEU A N 1
ATOM 658 C CA . LEU A 1 80 ? -10.626 3.788 15.429 1.00 92.56 80 LEU A CA 1
ATOM 659 C C . LEU A 1 80 ? -10.053 5.148 15.834 1.00 92.56 80 LEU A C 1
ATOM 661 O O . LEU A 1 80 ? -10.454 6.188 15.287 1.00 92.56 80 LEU A O 1
ATOM 665 N N . SER A 1 81 ? -9.059 5.121 16.720 1.00 90.50 81 SER A N 1
ATOM 666 C CA . SER A 1 81 ? -8.251 6.290 17.061 1.00 90.50 81 SER A CA 1
ATOM 667 C C . SER A 1 81 ? -7.385 6.739 15.877 1.00 90.50 81 SER A C 1
ATOM 669 O O . SER A 1 81 ? -7.232 6.033 14.879 1.00 90.50 81 SER A O 1
ATOM 671 N N . LYS A 1 82 ? -6.817 7.948 15.956 1.00 85.81 82 LYS A N 1
ATOM 672 C CA . LYS A 1 82 ? -5.906 8.447 14.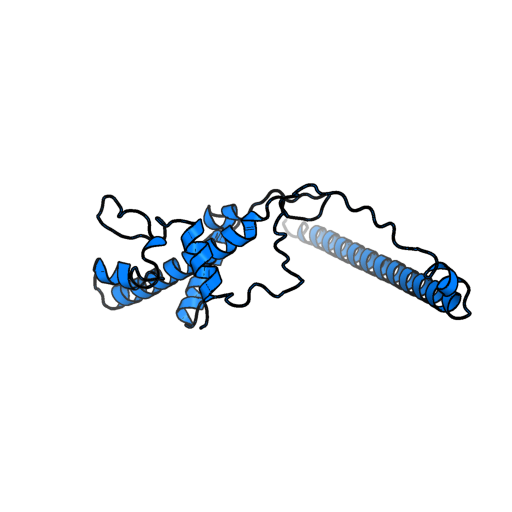913 1.00 85.81 82 LYS A CA 1
ATOM 673 C C . LYS A 1 82 ? -4.625 7.616 14.834 1.00 85.81 82 LYS A C 1
ATOM 675 O O . LYS A 1 82 ? -4.190 7.298 13.731 1.00 85.81 82 LYS A O 1
ATOM 680 N N . ASP A 1 83 ? -4.078 7.230 15.980 1.00 87.50 83 ASP A N 1
ATOM 681 C CA . ASP A 1 83 ? -2.809 6.505 16.054 1.00 87.50 83 ASP A CA 1
ATOM 682 C C . ASP A 1 83 ? -2.929 5.097 15.465 1.00 87.50 83 ASP A C 1
ATOM 684 O O . ASP A 1 83 ? -2.062 4.678 14.704 1.00 87.50 83 ASP A O 1
ATOM 688 N N . GLU A 1 84 ? -4.052 4.411 15.696 1.00 90.19 84 GLU A N 1
ATOM 689 C CA . GLU A 1 84 ? -4.327 3.107 15.076 1.00 90.19 84 GLU A CA 1
ATOM 690 C C . GLU A 1 84 ? -4.425 3.188 13.551 1.00 90.19 84 GLU A C 1
ATOM 692 O O . GLU A 1 84 ? -3.934 2.320 12.836 1.00 90.19 84 GLU A O 1
ATOM 697 N N . LYS A 1 85 ? -5.036 4.251 13.020 1.00 88.94 85 LYS A N 1
ATOM 698 C CA . LYS A 1 85 ? -5.119 4.433 11.563 1.00 88.94 85 LYS A CA 1
ATOM 699 C C . LYS A 1 85 ? -3.748 4.676 10.944 1.00 88.94 85 LYS A C 1
ATOM 701 O O . LYS A 1 85 ? -3.538 4.316 9.791 1.00 88.94 85 LYS A O 1
ATOM 706 N N . ILE A 1 86 ? -2.840 5.312 11.682 1.00 87.19 86 ILE A N 1
ATOM 707 C CA . ILE A 1 86 ? -1.479 5.594 11.225 1.00 87.19 86 ILE A CA 1
ATOM 708 C C . ILE A 1 86 ? -0.601 4.345 11.350 1.00 87.19 86 ILE A C 1
ATOM 710 O O . ILE A 1 86 ? 0.210 4.100 10.460 1.00 87.19 86 ILE A O 1
ATOM 714 N N . SER A 1 87 ? -0.775 3.541 12.403 1.00 88.94 87 SER A N 1
ATOM 715 C CA . SER A 1 87 ? 0.068 2.369 12.671 1.00 88.94 87 SER A CA 1
ATOM 716 C C . SER A 1 87 ? -0.064 1.260 11.624 1.00 88.94 87 SER A C 1
ATOM 718 O O . SER A 1 87 ? 0.887 0.515 11.407 1.00 88.94 87 SER A O 1
ATOM 720 N N . VAL A 1 88 ? -1.207 1.173 10.937 1.00 90.50 88 VAL A N 1
ATOM 721 C CA . VAL A 1 88 ? -1.441 0.181 9.871 1.00 90.50 88 VAL A CA 1
ATOM 722 C C . VAL A 1 88 ? -0.908 0.593 8.499 1.00 90.50 88 VAL A C 1
ATOM 724 O O . VAL A 1 88 ? -0.916 -0.215 7.566 1.00 90.50 88 VAL A O 1
ATOM 727 N N . ILE A 1 89 ? -0.452 1.841 8.353 1.00 90.81 89 ILE A N 1
ATOM 728 C CA . ILE A 1 89 ? 0.138 2.330 7.108 1.00 90.81 89 ILE A CA 1
ATOM 729 C C . ILE A 1 89 ? 1.601 1.900 7.056 1.00 90.81 89 ILE A C 1
ATOM 731 O O . ILE A 1 89 ? 2.415 2.278 7.898 1.00 90.81 89 ILE A O 1
ATOM 735 N N . TRP A 1 90 ? 1.949 1.167 6.006 1.00 92.38 90 TRP A N 1
ATOM 736 C CA . TRP A 1 90 ? 3.313 0.754 5.725 1.00 92.38 90 TRP A CA 1
ATOM 737 C C . TRP A 1 90 ? 3.898 1.557 4.547 1.00 92.38 90 TRP A C 1
ATOM 739 O O . TRP A 1 90 ? 3.190 1.794 3.563 1.00 92.38 90 TRP A O 1
ATOM 749 N N . PRO A 1 91 ? 5.182 1.956 4.569 1.00 93.19 91 PRO A N 1
ATOM 750 C CA . PRO A 1 91 ? 6.133 1.824 5.678 1.00 93.19 91 PRO A CA 1
ATOM 751 C C . PRO A 1 91 ? 5.880 2.823 6.817 1.00 93.19 91 PRO A C 1
ATOM 753 O O . PRO A 1 91 ? 5.338 3.904 6.608 1.00 93.19 91 PRO A O 1
ATOM 756 N N . SER A 1 92 ? 6.338 2.521 8.031 1.00 91.62 92 SER A N 1
ATOM 757 C CA . SER A 1 92 ? 6.315 3.519 9.108 1.00 91.62 92 SER A CA 1
ATOM 758 C C . SER A 1 92 ? 7.218 4.720 8.775 1.00 91.62 92 SER A C 1
ATOM 760 O O . SER A 1 92 ? 8.075 4.666 7.885 1.00 91.62 92 SER A O 1
ATOM 762 N N . ILE A 1 93 ? 7.051 5.833 9.500 1.00 88.19 93 ILE A N 1
ATOM 763 C CA . ILE A 1 93 ? 7.932 7.003 9.337 1.00 88.19 93 ILE A CA 1
ATOM 764 C C . ILE A 1 93 ? 9.389 6.688 9.676 1.00 88.19 93 ILE A C 1
ATOM 766 O O . ILE A 1 93 ? 10.296 7.274 9.098 1.00 88.19 93 ILE A O 1
ATOM 770 N N . GLU A 1 94 ? 9.601 5.763 10.604 1.00 90.31 94 GLU A N 1
ATOM 771 C CA . GLU A 1 94 ? 10.923 5.347 11.058 1.00 90.31 94 GLU A CA 1
ATOM 772 C C . GLU A 1 94 ? 11.640 4.548 9.968 1.00 90.31 94 GLU A C 1
ATOM 774 O O . GLU A 1 94 ? 12.838 4.716 9.766 1.00 90.31 94 GLU A O 1
ATOM 779 N N . LEU A 1 95 ? 10.888 3.740 9.213 1.00 92.56 95 LEU A N 1
ATOM 780 C CA . LEU A 1 95 ? 11.413 2.961 8.093 1.00 92.56 95 LEU A CA 1
ATOM 781 C C . LEU A 1 95 ? 11.710 3.823 6.865 1.00 92.56 95 LEU A C 1
ATOM 783 O O . LEU A 1 95 ? 12.696 3.585 6.171 1.00 92.56 95 LEU A O 1
ATOM 787 N N . CYS A 1 96 ? 10.867 4.818 6.577 1.00 93.19 96 CYS A N 1
ATOM 788 C CA . CYS A 1 96 ? 11.142 5.766 5.504 1.00 93.19 96 CYS A CA 1
ATOM 789 C C . CYS A 1 96 ? 10.601 7.165 5.803 1.00 93.19 96 CYS A C 1
ATOM 791 O O . CYS A 1 96 ? 9.514 7.547 5.366 1.00 93.19 96 CYS A O 1
ATOM 793 N N . SER A 1 97 ? 11.402 7.975 6.491 1.00 90.94 97 SER A N 1
ATOM 794 C CA . SER A 1 97 ? 11.054 9.362 6.828 1.00 90.94 97 SER A CA 1
ATOM 795 C C . SER A 1 97 ? 10.871 10.229 5.583 1.00 90.94 97 SER A C 1
ATOM 797 O O . SER A 1 97 ? 9.954 11.043 5.507 1.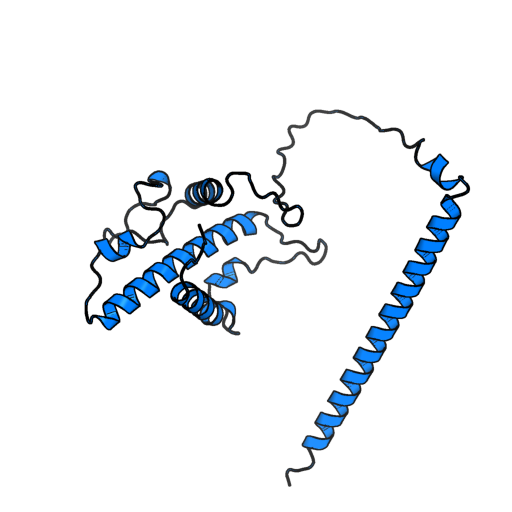00 90.94 97 SER A O 1
ATOM 799 N N . ASN A 1 98 ? 11.705 9.988 4.573 1.00 93.06 98 ASN A N 1
ATOM 800 C CA . ASN A 1 98 ? 11.749 10.753 3.335 1.00 93.06 98 ASN A CA 1
ATOM 801 C C . ASN A 1 98 ? 10.636 10.391 2.342 1.00 93.06 98 ASN A C 1
ATOM 803 O O . ASN A 1 98 ? 10.425 11.153 1.403 1.00 93.06 98 ASN A O 1
ATOM 807 N N . CYS A 1 99 ? 9.942 9.263 2.525 1.00 94.06 99 CYS A N 1
ATOM 808 C CA . CYS A 1 99 ? 8.891 8.805 1.613 1.00 94.06 99 CYS A CA 1
ATOM 809 C C . CYS A 1 99 ? 7.572 9.576 1.772 1.00 94.06 99 CYS A C 1
ATOM 811 O O . CYS A 1 99 ? 6.731 9.555 0.874 1.00 94.06 99 CYS A O 1
ATOM 813 N N . TRP A 1 100 ? 7.356 10.220 2.917 1.00 91.69 100 TRP A N 1
ATOM 814 C CA . TRP A 1 100 ? 6.069 10.811 3.271 1.00 91.69 100 TRP A CA 1
ATOM 815 C C . TRP A 1 100 ? 6.003 12.296 2.918 1.00 91.69 100 TRP A C 1
ATOM 817 O O . TRP A 1 100 ? 6.957 13.041 3.129 1.00 91.69 100 TRP A O 1
ATOM 827 N N . GLY A 1 101 ? 4.849 12.726 2.402 1.00 87.38 101 GLY A N 1
ATOM 828 C CA . GLY A 1 101 ? 4.556 14.140 2.191 1.00 87.38 101 GLY A CA 1
ATOM 829 C C . GLY A 1 101 ? 4.224 14.871 3.501 1.00 87.38 101 GLY A C 1
ATOM 830 O O . GLY A 1 101 ? 4.177 14.256 4.574 1.00 87.38 101 GLY A O 1
ATOM 831 N N . PRO A 1 102 ? 3.952 16.187 3.436 1.00 83.56 102 PRO A N 1
ATOM 832 C CA . PRO A 1 102 ? 3.499 16.949 4.598 1.00 83.56 102 PRO A CA 1
ATOM 833 C C . PRO A 1 102 ? 2.203 16.366 5.188 1.00 83.56 102 PRO A C 1
ATOM 835 O O . PRO A 1 102 ? 1.426 15.704 4.502 1.00 83.56 102 PRO A O 1
ATOM 838 N N . LEU A 1 103 ? 1.932 16.616 6.468 1.00 81.44 103 LEU A N 1
ATOM 839 C CA . LEU A 1 103 ? 0.658 16.202 7.065 1.00 81.44 103 LEU A CA 1
ATOM 840 C C . LEU A 1 103 ? -0.518 16.905 6.366 1.00 81.44 103 LEU A C 1
ATOM 842 O O . LEU A 1 103 ? -0.386 18.024 5.864 1.00 81.44 103 LEU A O 1
ATOM 846 N N . THR A 1 104 ? -1.678 16.247 6.312 1.00 79.50 104 THR A N 1
ATOM 847 C CA . THR A 1 104 ? -2.894 16.877 5.782 1.00 79.50 104 THR A CA 1
ATOM 848 C C . THR A 1 104 ? -3.327 18.048 6.669 1.00 79.50 104 THR A C 1
ATOM 850 O O . THR A 1 104 ? -2.866 18.213 7.798 1.00 79.50 104 THR A O 1
ATOM 853 N N . LYS A 1 105 ? -4.301 18.841 6.203 1.00 76.12 105 LYS A N 1
ATOM 854 C CA . LYS A 1 105 ? -4.920 19.905 7.016 1.00 76.12 105 LYS A CA 1
ATOM 855 C C . LYS A 1 105 ? -5.542 19.391 8.325 1.00 76.12 105 LYS A C 1
ATOM 857 O O . LYS A 1 105 ? -5.670 20.165 9.263 1.00 76.12 105 LYS A O 1
ATOM 862 N N . SER A 1 106 ? -5.919 18.110 8.395 1.00 75.44 106 SER A N 1
ATOM 863 C CA . SER A 1 106 ? -6.416 17.460 9.619 1.00 75.44 106 SER A CA 1
ATOM 864 C C . SER A 1 106 ? -5.297 16.982 10.558 1.00 75.44 106 SER A C 1
ATOM 866 O O . SER A 1 106 ? -5.587 16.406 11.609 1.00 75.44 106 SER A O 1
ATOM 868 N N . GLY A 1 107 ? -4.030 17.218 10.194 1.00 73.25 107 GLY A N 1
ATOM 869 C CA . GLY A 1 107 ? -2.851 16.704 10.889 1.00 73.25 107 GLY A CA 1
ATOM 870 C C . GLY A 1 107 ? -2.636 15.205 10.679 1.00 73.25 107 GLY A C 1
ATOM 871 O O . GLY A 1 107 ? -1.871 14.589 11.410 1.00 73.25 107 GLY A O 1
ATOM 872 N N . GLU A 1 108 ? -3.325 14.599 9.711 1.00 71.81 108 GLU A N 1
ATOM 873 C CA . GLU A 1 108 ? -3.338 13.152 9.520 1.00 71.81 108 GLU A CA 1
ATOM 874 C C . GLU A 1 108 ? -2.389 12.737 8.400 1.00 71.81 108 GLU A C 1
ATOM 876 O O . GLU A 1 108 ? -2.195 13.435 7.400 1.00 71.81 108 GLU A O 1
ATOM 881 N N . ARG A 1 109 ? -1.799 11.555 8.566 1.00 78.56 109 ARG A N 1
ATOM 882 C CA . ARG A 1 109 ? -1.056 10.890 7.503 1.00 78.56 109 ARG A CA 1
ATOM 883 C C . ARG A 1 109 ? -2.004 10.034 6.679 1.00 78.56 109 ARG A C 1
ATOM 885 O O . ARG A 1 109 ? -2.918 9.412 7.208 1.00 78.56 109 ARG A O 1
ATOM 892 N N . SER A 1 110 ? -1.772 9.995 5.374 1.00 77.81 110 SER A N 1
ATOM 893 C CA . SER A 1 110 ? -2.551 9.187 4.445 1.00 77.81 110 SER A CA 1
ATOM 894 C C . SER A 1 110 ? -1.623 8.519 3.442 1.00 77.81 110 SER A C 1
ATOM 896 O O . SER A 1 110 ? -0.680 9.145 2.960 1.00 77.81 110 SER A O 1
ATOM 898 N N . ASN A 1 111 ? -1.959 7.289 3.051 1.00 81.31 111 ASN A N 1
ATOM 899 C CA . ASN A 1 111 ? -1.365 6.583 1.912 1.00 81.31 111 ASN A CA 1
ATOM 900 C C . ASN A 1 111 ? -1.543 7.313 0.562 1.00 81.31 111 ASN A C 1
ATOM 902 O O . ASN A 1 111 ? -1.045 6.843 -0.452 1.00 81.31 111 ASN A O 1
ATOM 906 N N . LYS A 1 112 ? -2.236 8.460 0.535 1.00 83.00 112 LYS A N 1
ATOM 907 C CA . LYS A 1 112 ? -2.419 9.316 -0.646 1.00 83.00 112 LYS A CA 1
ATOM 908 C C . LYS A 1 112 ? -1.440 10.484 -0.725 1.00 83.00 112 LYS A C 1
ATOM 910 O O . LYS A 1 112 ? -1.391 11.131 -1.766 1.00 83.00 112 LYS A O 1
ATOM 915 N N . ASN A 1 113 ? -0.710 10.787 0.353 1.00 88.50 113 ASN A N 1
ATOM 916 C CA . ASN A 1 113 ? 0.241 11.897 0.380 1.00 88.50 113 ASN A CA 1
ATOM 917 C C . ASN A 1 113 ? 1.664 11.402 0.652 1.00 88.50 113 ASN A C 1
ATOM 919 O O . ASN A 1 113 ? 2.117 11.337 1.797 1.00 88.50 113 ASN A O 1
ATOM 923 N N . TYR A 1 114 ? 2.352 11.032 -0.420 1.00 92.50 114 TYR A N 1
ATOM 924 C CA . TYR A 1 114 ? 3.698 10.478 -0.387 1.00 92.50 114 TYR A CA 1
ATOM 925 C C . TYR A 1 114 ? 4.502 10.962 -1.599 1.00 92.50 114 TYR A C 1
ATOM 927 O O . TYR A 1 114 ? 3.938 11.330 -2.633 1.00 92.50 114 TYR A O 1
ATOM 935 N N . ASP A 1 115 ? 5.823 10.958 -1.463 1.00 93.50 115 ASP A N 1
ATOM 936 C CA . ASP A 1 115 ? 6.748 11.217 -2.561 1.00 93.50 115 ASP A CA 1
ATOM 937 C C . ASP A 1 115 ? 6.879 9.944 -3.405 1.00 93.50 115 ASP A C 1
ATOM 939 O O . ASP A 1 115 ? 7.361 8.912 -2.931 1.00 93.50 115 ASP A O 1
ATOM 943 N N . LYS A 1 116 ? 6.414 10.002 -4.657 1.00 91.31 116 LYS A N 1
ATOM 944 C CA . LYS A 1 116 ? 6.376 8.842 -5.557 1.00 91.31 116 LYS A CA 1
ATOM 945 C C . LYS A 1 116 ? 7.756 8.252 -5.826 1.00 91.31 116 LYS A C 1
ATOM 947 O O . LYS A 1 116 ? 7.891 7.030 -5.851 1.00 91.31 116 LYS A O 1
ATOM 952 N N . GLU A 1 117 ? 8.757 9.098 -6.044 1.00 92.12 117 GLU A N 1
ATOM 953 C CA . GLU A 1 117 ? 10.103 8.661 -6.414 1.00 92.12 117 GLU A CA 1
ATOM 954 C C . GLU A 1 117 ? 10.776 7.974 -5.232 1.00 92.12 117 GLU A C 1
ATOM 956 O O . GLU A 1 117 ? 11.310 6.871 -5.365 1.00 92.12 117 GLU A O 1
ATOM 961 N N . ARG A 1 118 ? 10.679 8.587 -4.051 1.00 95.19 118 ARG A N 1
ATOM 962 C CA . ARG A 1 118 ? 11.266 8.054 -2.820 1.00 95.19 118 ARG A CA 1
ATOM 963 C C . ARG A 1 118 ? 10.548 6.799 -2.345 1.00 95.19 118 ARG A C 1
ATOM 965 O O . ARG A 1 118 ? 11.213 5.840 -1.960 1.00 95.19 118 ARG A O 1
ATOM 972 N N . MET A 1 119 ? 9.217 6.766 -2.433 1.00 95.00 119 MET A N 1
ATOM 973 C CA . MET A 1 119 ? 8.440 5.568 -2.118 1.00 95.00 119 MET A CA 1
ATOM 974 C C . MET A 1 119 ? 8.798 4.425 -3.065 1.00 95.00 119 MET A C 1
ATOM 976 O O . MET A 1 119 ? 9.083 3.321 -2.614 1.00 95.00 119 MET A O 1
ATOM 980 N N . TYR A 1 120 ? 8.860 4.676 -4.374 1.00 92.81 120 TYR A N 1
ATOM 981 C CA . TYR A 1 120 ? 9.245 3.641 -5.330 1.00 92.81 120 TYR A CA 1
ATOM 982 C C . TYR A 1 120 ? 10.685 3.157 -5.122 1.00 92.81 120 TYR A C 1
ATOM 984 O O . TYR A 1 120 ? 10.949 1.956 -5.184 1.00 92.81 120 TYR A O 1
ATOM 992 N N . ALA A 1 121 ? 11.621 4.065 -4.834 1.00 92.88 121 ALA A N 1
ATOM 993 C CA . ALA A 1 121 ? 12.989 3.701 -4.482 1.00 92.88 121 ALA A CA 1
ATOM 994 C C . ALA A 1 121 ? 13.031 2.795 -3.243 1.00 92.88 121 ALA A C 1
ATOM 996 O O . ALA A 1 121 ? 13.712 1.772 -3.269 1.00 92.88 121 ALA A O 1
ATOM 997 N N . PHE A 1 122 ? 12.250 3.112 -2.207 1.00 94.25 122 PHE A N 1
ATOM 998 C CA . PHE A 1 122 ? 12.102 2.267 -1.024 1.00 94.25 122 PHE A CA 1
ATOM 999 C C . PHE A 1 122 ? 11.497 0.896 -1.366 1.00 94.25 122 PHE A C 1
ATOM 1001 O O . PHE A 1 122 ? 12.046 -0.131 -0.985 1.00 94.25 122 PHE A O 1
ATOM 1008 N N . LEU A 1 123 ? 10.423 0.837 -2.158 1.00 92.38 123 LEU A N 1
ATOM 1009 C CA . LEU A 1 123 ? 9.827 -0.437 -2.583 1.00 92.38 123 LEU A CA 1
ATOM 1010 C C . LEU A 1 123 ? 10.827 -1.322 -3.337 1.00 92.38 123 LEU A C 1
ATOM 1012 O O . LEU A 1 123 ? 10.848 -2.535 -3.125 1.00 92.38 123 LEU A O 1
ATOM 1016 N N . LYS A 1 124 ? 11.688 -0.725 -4.171 1.00 90.75 124 LYS A N 1
ATOM 1017 C CA . LYS A 1 124 ? 12.764 -1.452 -4.855 1.00 90.75 124 LYS A CA 1
ATOM 1018 C C . LYS A 1 124 ? 13.748 -2.085 -3.889 1.00 90.75 124 LYS A C 1
ATOM 1020 O O . LYS A 1 124 ? 14.068 -3.255 -4.068 1.00 90.75 124 LYS A O 1
ATOM 1025 N N . THR A 1 125 ? 14.188 -1.363 -2.862 1.00 90.62 125 THR A N 1
ATOM 1026 C CA . THR A 1 125 ? 15.124 -1.934 -1.885 1.00 90.62 125 THR A CA 1
ATOM 1027 C C . THR A 1 125 ? 14.482 -3.038 -1.047 1.00 90.62 125 THR A C 1
ATOM 1029 O O . THR A 1 125 ? 15.168 -3.994 -0.705 1.00 90.62 125 THR A O 1
ATOM 1032 N N . GLN A 1 126 ? 13.178 -2.948 -0.766 1.00 90.75 126 GLN A N 1
ATOM 1033 C CA . GLN A 1 126 ? 12.470 -3.946 0.041 1.00 90.75 126 GLN A CA 1
ATOM 1034 C C . GLN A 1 126 ? 12.105 -5.219 -0.735 1.00 90.75 126 GLN A C 1
ATOM 1036 O O . GLN A 1 126 ? 12.366 -6.324 -0.267 1.00 90.75 126 GLN A O 1
ATOM 1041 N N . TYR A 1 127 ? 11.495 -5.091 -1.916 1.00 87.12 127 TYR A N 1
ATOM 1042 C CA . TYR A 1 127 ? 10.935 -6.239 -2.644 1.00 87.12 127 TYR A CA 1
ATOM 1043 C C . TYR A 1 127 ? 11.838 -6.766 -3.758 1.00 87.12 127 TYR A C 1
ATOM 1045 O O . TYR A 1 127 ? 11.728 -7.933 -4.139 1.00 87.12 127 TYR A O 1
ATOM 1053 N N . TRP A 1 128 ? 12.736 -5.928 -4.276 1.00 86.81 128 TRP A N 1
ATOM 1054 C CA . TRP A 1 128 ? 13.637 -6.274 -5.373 1.00 86.81 128 TRP A CA 1
ATOM 1055 C C . TRP A 1 128 ? 15.091 -5.879 -5.057 1.00 86.81 128 TRP A C 1
ATOM 1057 O O . TRP A 1 128 ? 15.713 -5.193 -5.869 1.00 86.81 128 TRP A O 1
ATOM 1067 N N . PRO A 1 129 ? 15.673 -6.312 -3.918 1.00 85.50 129 PRO A N 1
ATOM 1068 C CA . PRO A 1 129 ? 17.026 -5.907 -3.516 1.00 85.50 129 PRO A CA 1
ATOM 1069 C C . PRO A 1 129 ? 18.111 -6.354 -4.505 1.00 85.50 129 PRO A C 1
ATOM 1071 O O . PRO A 1 129 ? 19.123 -5.679 -4.658 1.00 85.50 129 PRO A O 1
ATOM 1074 N N . ALA A 1 130 ? 17.888 -7.466 -5.208 1.00 83.88 130 ALA A N 1
ATOM 1075 C CA . ALA A 1 130 ? 18.766 -7.941 -6.277 1.00 83.88 130 ALA A CA 1
ATOM 1076 C C . ALA A 1 130 ? 18.426 -7.323 -7.654 1.00 83.88 130 ALA A C 1
ATOM 1078 O O . ALA A 1 130 ? 19.147 -7.508 -8.628 1.00 83.88 130 ALA A O 1
ATOM 1079 N N . GLY A 1 131 ? 17.337 -6.559 -7.745 1.00 76.56 131 GLY A N 1
ATOM 1080 C CA . GLY A 1 131 ? 16.752 -6.092 -8.997 1.00 76.56 131 GLY A CA 1
ATOM 1081 C C . GLY A 1 131 ? 15.718 -7.063 -9.579 1.00 76.56 131 GLY A C 1
ATOM 1082 O O . GLY A 1 131 ? 15.451 -8.149 -9.058 1.00 76.56 131 GLY A O 1
ATOM 1083 N N . VAL A 1 132 ? 15.087 -6.649 -10.679 1.00 69.00 132 VAL A N 1
ATOM 1084 C CA . VAL A 1 132 ? 14.063 -7.439 -11.377 1.00 69.00 132 VAL A CA 1
ATOM 1085 C C . VAL A 1 132 ? 14.755 -8.353 -12.394 1.00 69.00 132 VAL A C 1
ATOM 1087 O O . VAL A 1 132 ? 14.982 -7.977 -13.538 1.00 69.00 132 VAL A O 1
ATOM 1090 N N . HIS A 1 133 ? 15.116 -9.573 -11.991 1.00 56.19 133 HIS A N 1
ATOM 1091 C CA . HIS A 1 133 ? 15.882 -10.505 -12.840 1.00 56.19 133 HIS A CA 1
ATOM 1092 C C . HIS A 1 133 ? 15.061 -11.275 -13.895 1.00 56.19 133 HIS A C 1
ATOM 1094 O O . HIS A 1 133 ? 15.573 -12.192 -14.544 1.00 56.19 133 HIS A O 1
ATOM 1100 N N . HIS A 1 134 ? 13.780 -10.955 -14.094 1.00 50.62 134 HIS A N 1
ATOM 1101 C CA . HIS A 1 134 ? 12.946 -11.690 -15.045 1.00 50.62 134 HIS A CA 1
ATOM 1102 C C . HIS A 1 134 ? 13.059 -11.114 -16.463 1.00 50.62 134 HIS A C 1
ATOM 1104 O O . HIS A 1 134 ? 12.494 -10.070 -16.766 1.00 50.62 134 HIS A O 1
ATOM 1110 N N . ARG A 1 135 ? 13.693 -11.864 -17.379 1.00 48.72 135 ARG A N 1
ATOM 1111 C CA . ARG A 1 135 ? 13.870 -11.502 -18.808 1.00 48.72 135 ARG A CA 1
ATOM 1112 C C . ARG A 1 135 ? 12.562 -11.267 -19.588 1.00 48.72 135 ARG A C 1
ATOM 1114 O O . ARG A 1 135 ? 12.610 -10.861 -20.741 1.00 48.72 135 ARG A O 1
ATOM 1121 N N . ARG A 1 136 ? 11.398 -11.553 -18.991 1.00 53.81 136 ARG A N 1
ATOM 1122 C CA . ARG A 1 136 ? 10.070 -11.289 -19.575 1.00 53.81 136 ARG A CA 1
ATOM 1123 C C . ARG A 1 136 ? 9.473 -9.932 -19.182 1.00 53.81 136 ARG A C 1
ATOM 1125 O O . ARG A 1 136 ? 8.487 -9.533 -19.787 1.00 53.81 136 ARG A O 1
ATOM 1132 N N . PHE A 1 137 ? 10.076 -9.229 -18.224 1.00 51.19 137 PHE A N 1
ATOM 1133 C CA . PHE A 1 137 ? 9.715 -7.871 -17.817 1.00 51.19 137 PHE A CA 1
ATOM 1134 C C . PHE A 1 137 ? 10.981 -7.012 -17.834 1.00 51.19 137 PHE A C 1
ATOM 1136 O O . PHE A 1 137 ? 11.577 -6.730 -16.801 1.00 51.19 137 PHE A O 1
ATOM 1143 N N . VAL A 1 138 ? 11.444 -6.659 -19.033 1.00 49.16 138 VAL A N 1
ATOM 1144 C CA . VAL A 1 138 ? 12.540 -5.700 -19.186 1.00 49.16 138 VAL A CA 1
ATOM 1145 C C . VAL A 1 138 ? 11.954 -4.300 -19.020 1.00 49.16 138 VAL A C 1
ATOM 1147 O O . VAL A 1 138 ? 11.173 -3.849 -19.856 1.00 49.16 138 VAL A O 1
ATOM 1150 N N . VAL A 1 139 ? 12.331 -3.619 -17.937 1.00 46.84 139 VAL A N 1
ATOM 1151 C CA . VAL A 1 139 ? 12.372 -2.155 -17.920 1.00 46.84 139 VAL A CA 1
ATOM 1152 C C . VAL A 1 139 ? 13.605 -1.786 -18.732 1.00 46.84 139 VAL A C 1
ATOM 1154 O O . VAL A 1 139 ? 14.725 -2.111 -18.344 1.00 46.84 139 VAL A O 1
ATOM 1157 N N . LEU A 1 140 ? 13.393 -1.193 -19.904 1.00 47.00 140 LEU A N 1
ATOM 1158 C CA . LEU A 1 140 ? 14.468 -0.539 -20.633 1.00 47.00 140 LEU A CA 1
ATOM 1159 C C . LEU A 1 140 ? 14.797 0.728 -19.848 1.00 47.00 140 LEU A C 1
ATOM 1161 O O . LEU A 1 140 ? 14.042 1.698 -19.909 1.00 47.00 140 LEU A O 1
ATOM 1165 N N . ASP A 1 141 ? 15.898 0.722 -19.101 1.00 43.12 141 ASP A N 1
ATOM 1166 C CA . ASP A 1 141 ? 16.553 1.987 -18.800 1.00 43.12 141 ASP A CA 1
ATOM 1167 C C . ASP A 1 141 ? 16.959 2.575 -20.152 1.00 43.12 141 ASP A C 1
ATOM 1169 O O . ASP A 1 141 ? 17.753 1.992 -20.896 1.00 43.12 141 ASP A O 1
ATOM 1173 N N . ALA A 1 142 ? 16.338 3.700 -20.508 1.00 45.53 142 ALA A N 1
A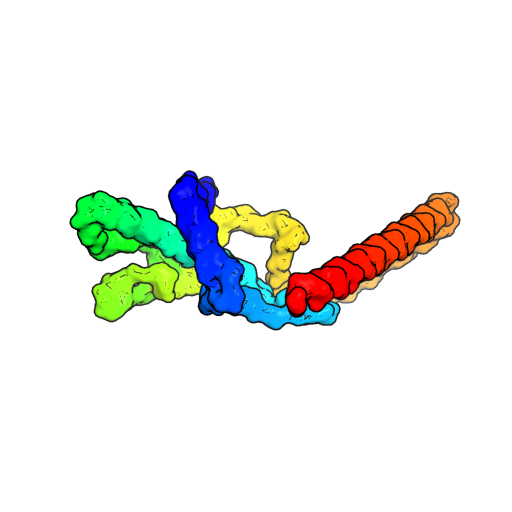TOM 1174 C CA . ALA A 1 142 ? 16.774 4.503 -21.631 1.00 45.53 142 ALA A CA 1
ATOM 1175 C C . ALA A 1 142 ? 18.200 4.951 -21.313 1.00 45.53 142 ALA A C 1
ATOM 1177 O O . ALA A 1 142 ? 18.424 5.826 -20.473 1.00 45.53 142 ALA A O 1
ATOM 1178 N N . LYS A 1 143 ? 19.165 4.286 -21.947 1.00 40.16 143 LYS A N 1
ATOM 1179 C CA . LYS A 1 143 ? 20.559 4.696 -21.944 1.00 40.16 143 LYS A CA 1
ATOM 1180 C C . LYS A 1 143 ? 20.571 6.160 -22.391 1.00 40.16 143 LYS A C 1
ATOM 1182 O O . LYS A 1 143 ? 20.077 6.480 -23.469 1.00 40.16 143 LYS A O 1
ATOM 1187 N N . LYS A 1 144 ? 21.050 7.060 -21.530 1.00 48.62 144 LYS A N 1
ATOM 1188 C CA . LYS A 1 144 ? 21.470 8.384 -21.987 1.00 48.62 144 LYS A CA 1
ATOM 1189 C C . LYS A 1 144 ? 22.618 8.122 -22.949 1.00 48.62 144 LYS A C 1
ATOM 1191 O O . LYS A 1 144 ? 23.654 7.609 -22.531 1.00 48.62 144 LYS A O 1
ATOM 1196 N N . ASP A 1 145 ? 22.377 8.377 -24.226 1.00 50.31 145 ASP A N 1
ATOM 1197 C CA . ASP A 1 145 ? 23.411 8.317 -25.243 1.00 50.31 145 ASP A CA 1
ATOM 1198 C C . ASP A 1 145 ? 24.365 9.487 -25.005 1.00 50.31 145 ASP A C 1
ATOM 1200 O O . ASP A 1 145 ? 24.162 10.599 -25.494 1.00 50.31 145 ASP A O 1
ATOM 1204 N N . ASP A 1 146 ? 25.411 9.230 -24.227 1.00 48.97 146 ASP A N 1
ATOM 1205 C CA . ASP A 1 146 ? 26.657 9.955 -24.391 1.00 48.97 146 ASP A CA 1
ATOM 1206 C C . ASP A 1 146 ? 27.229 9.466 -25.725 1.00 48.97 146 ASP A C 1
ATOM 1208 O O . ASP A 1 146 ? 27.696 8.334 -25.865 1.00 48.97 146 ASP A O 1
ATOM 1212 N N . ALA A 1 147 ? 27.045 10.295 -26.750 1.00 49.78 147 ALA A N 1
ATOM 1213 C CA . ALA A 1 147 ? 27.552 10.061 -28.085 1.00 49.78 147 ALA A CA 1
ATOM 1214 C C . ALA A 1 147 ? 29.083 10.018 -28.046 1.00 49.78 147 ALA A C 1
ATOM 1216 O O . ALA A 1 147 ? 29.738 11.058 -28.058 1.00 49.78 147 ALA A O 1
ATOM 1217 N N . GLU A 1 148 ? 29.653 8.817 -28.053 1.00 42.94 148 GLU A N 1
ATOM 1218 C CA . GLU A 1 148 ? 31.048 8.627 -28.418 1.00 42.94 148 GLU A CA 1
ATOM 1219 C C . GLU A 1 148 ? 31.173 7.468 -29.408 1.00 42.94 148 GLU A C 1
ATOM 1221 O O . GLU A 1 148 ? 30.720 6.343 -29.187 1.00 42.94 148 GLU A O 1
ATOM 1226 N N . ASN A 1 149 ? 31.717 7.819 -30.570 1.00 48.47 149 ASN A N 1
ATOM 1227 C CA . ASN A 1 149 ? 31.897 6.973 -31.734 1.00 48.47 149 ASN A CA 1
ATOM 1228 C C . ASN A 1 149 ? 32.728 5.731 -31.401 1.00 48.47 149 ASN A C 1
ATOM 1230 O O . ASN A 1 149 ? 33.903 5.849 -31.067 1.00 48.47 149 ASN A O 1
ATOM 1234 N N . HIS A 1 150 ? 32.176 4.548 -31.653 1.00 38.50 150 HIS A N 1
ATOM 1235 C CA . HIS A 1 150 ? 32.994 3.397 -32.013 1.00 38.50 150 HIS A CA 1
ATOM 1236 C C . HIS A 1 150 ? 32.270 2.568 -33.074 1.00 38.50 150 HIS A C 1
ATOM 1238 O O . HIS A 1 150 ? 31.351 1.802 -32.795 1.00 38.50 150 HIS A O 1
ATOM 1244 N N . HIS A 1 151 ? 32.677 2.778 -34.325 1.00 41.47 151 HIS A N 1
ATOM 1245 C CA . HIS A 1 151 ? 32.415 1.850 -35.413 1.00 41.47 151 HIS A CA 1
ATOM 1246 C C . HIS A 1 151 ? 33.254 0.593 -35.168 1.00 41.47 151 HIS A C 1
ATOM 1248 O O . HIS A 1 151 ? 34.479 0.662 -35.221 1.00 41.47 151 HIS A O 1
ATOM 1254 N N . ASP A 1 152 ? 32.598 -0.540 -34.939 1.00 40.97 152 ASP A N 1
ATOM 1255 C CA . ASP A 1 152 ? 33.199 -1.854 -35.147 1.00 40.97 152 ASP A CA 1
ATOM 1256 C C . ASP A 1 152 ? 32.244 -2.678 -36.015 1.00 40.97 152 ASP A C 1
ATOM 1258 O O . ASP A 1 152 ? 31.127 -3.014 -35.613 1.00 40.97 152 ASP A O 1
ATOM 1262 N N . TYR A 1 153 ? 32.640 -2.885 -37.270 1.00 43.34 153 TYR A N 1
ATOM 1263 C CA . TYR A 1 153 ? 31.882 -3.661 -38.244 1.00 43.34 153 TYR A CA 1
ATOM 1264 C C . TYR A 1 153 ? 32.346 -5.112 -38.108 1.00 43.34 153 TYR A C 1
ATOM 1266 O O . TYR A 1 153 ? 33.323 -5.525 -38.728 1.00 43.34 153 TYR A O 1
ATOM 1274 N N . GLY A 1 154 ? 31.659 -5.851 -37.237 1.00 40.00 154 GLY A N 1
ATOM 1275 C CA . GLY A 1 154 ? 31.894 -7.269 -36.998 1.00 40.00 154 GLY A CA 1
ATOM 1276 C C . GLY A 1 154 ? 31.661 -8.108 -38.254 1.00 40.00 154 GLY A C 1
ATOM 1277 O O . GLY A 1 154 ? 30.604 -8.055 -38.880 1.00 40.00 154 GLY A O 1
ATOM 1278 N N . ASP A 1 155 ? 32.703 -8.854 -38.581 1.00 49.69 155 ASP A N 1
ATOM 1279 C CA . ASP A 1 155 ? 32.911 -9.806 -39.660 1.00 49.69 155 ASP A CA 1
ATOM 1280 C C . ASP A 1 155 ? 31.774 -10.843 -39.826 1.00 49.69 155 ASP A C 1
ATOM 1282 O O . ASP A 1 155 ? 31.465 -11.612 -38.917 1.00 49.69 155 ASP A O 1
ATOM 1286 N N . TYR A 1 156 ? 31.135 -10.870 -41.004 1.00 51.47 156 TYR A N 1
ATOM 1287 C CA . TYR A 1 156 ? 30.039 -11.796 -41.351 1.00 51.47 156 TYR A CA 1
ATOM 1288 C C . TYR A 1 156 ? 30.521 -13.071 -42.062 1.00 51.47 156 TYR A C 1
ATOM 1290 O O . TYR A 1 156 ? 29.698 -13.849 -42.555 1.00 51.47 156 TYR A O 1
ATOM 1298 N N . HIS A 1 157 ? 31.833 -13.306 -42.146 1.00 52.47 157 HIS A N 1
ATOM 1299 C CA . HIS A 1 157 ? 32.358 -14.406 -42.952 1.00 52.47 157 HIS A CA 1
ATOM 1300 C C . HIS A 1 157 ? 32.099 -15.804 -42.357 1.00 52.47 157 HIS A C 1
ATOM 1302 O O . HIS A 1 157 ? 32.098 -16.782 -43.097 1.00 52.47 157 HIS A O 1
ATOM 1308 N N . GLU A 1 158 ? 31.777 -15.918 -41.063 1.00 50.50 158 GLU A N 1
ATOM 1309 C CA . GLU A 1 158 ? 31.553 -17.216 -40.399 1.00 50.50 158 GLU A CA 1
ATOM 1310 C C . GLU A 1 158 ? 30.145 -17.810 -40.629 1.00 50.50 158 GLU A C 1
ATOM 1312 O O . GLU A 1 158 ? 29.939 -19.019 -40.518 1.00 50.50 158 GLU A O 1
ATOM 1317 N N . PHE A 1 159 ? 29.146 -16.990 -40.987 1.00 51.91 159 PHE A N 1
ATOM 1318 C CA . PHE A 1 159 ? 27.762 -17.465 -41.151 1.00 51.91 159 PHE A CA 1
ATOM 1319 C C . PHE A 1 159 ? 27.509 -18.135 -42.513 1.00 51.91 159 PHE A C 1
ATOM 1321 O O . PHE A 1 159 ? 26.639 -19.002 -42.630 1.00 51.91 159 PHE A O 1
ATOM 1328 N N . LEU A 1 160 ? 28.263 -17.763 -43.552 1.00 53.41 160 LEU A N 1
ATOM 1329 C CA . LEU A 1 160 ? 28.062 -18.288 -44.908 1.00 53.41 160 LEU A CA 1
ATOM 1330 C C . LEU A 1 160 ? 28.630 -19.705 -45.098 1.00 53.41 160 LEU A C 1
ATOM 1332 O O . LEU A 1 160 ? 28.058 -20.479 -45.869 1.00 53.41 160 LEU A O 1
ATOM 1336 N N . ASP A 1 161 ? 29.637 -20.098 -44.316 1.00 53.34 161 ASP A N 1
ATOM 1337 C CA . ASP A 1 161 ? 30.208 -21.453 -44.360 1.00 53.34 161 ASP A CA 1
ATOM 1338 C C . ASP A 1 161 ? 29.277 -22.509 -43.730 1.00 53.34 161 ASP A C 1
ATOM 1340 O O . ASP A 1 161 ? 29.257 -23.672 -44.142 1.00 53.34 161 ASP A O 1
ATOM 1344 N N . PHE A 1 162 ? 28.410 -22.108 -42.791 1.00 51.06 162 PHE A N 1
ATOM 1345 C CA . PHE A 1 162 ? 27.415 -23.002 -42.186 1.00 51.06 162 PHE A CA 1
ATOM 1346 C C . PHE A 1 162 ? 26.284 -23.385 -43.161 1.00 51.06 162 PHE A C 1
ATOM 1348 O O . PHE A 1 162 ? 25.709 -24.473 -43.065 1.00 51.06 162 PHE A O 1
ATOM 1355 N N . VAL A 1 163 ? 25.973 -22.519 -44.132 1.00 54.31 163 VAL A N 1
ATOM 1356 C CA . VAL A 1 163 ? 24.882 -22.735 -45.100 1.00 54.31 163 VAL A CA 1
ATOM 1357 C C . VAL A 1 163 ? 25.291 -23.689 -46.232 1.00 54.31 163 VAL A C 1
ATOM 1359 O O . VAL A 1 163 ? 24.431 -24.381 -46.777 1.00 54.31 163 VAL A O 1
ATOM 1362 N N . GLN A 1 164 ? 26.585 -23.790 -46.554 1.00 56.12 164 GLN A N 1
ATOM 1363 C CA . GLN A 1 164 ? 27.101 -24.688 -47.601 1.00 56.12 164 GLN A CA 1
ATOM 1364 C C . GLN A 1 164 ? 27.532 -26.074 -47.090 1.00 56.12 164 GLN A C 1
ATOM 1366 O O . GLN A 1 164 ? 27.800 -26.969 -47.893 1.00 56.12 164 GLN A O 1
ATOM 1371 N N . GLY A 1 165 ? 27.552 -26.292 -45.773 1.00 59.75 165 GLY A N 1
ATOM 1372 C CA . GLY A 1 165 ? 27.829 -27.601 -45.185 1.00 59.75 165 GLY A CA 1
ATOM 1373 C C . GLY A 1 165 ? 26.675 -28.608 -45.356 1.00 59.75 165 GLY A C 1
ATOM 1374 O O . GLY A 1 165 ? 25.511 -28.222 -45.499 1.00 59.75 165 GLY A O 1
ATOM 1375 N N . PRO A 1 166 ? 26.944 -29.924 -45.249 1.00 58.56 166 PRO A N 1
ATOM 1376 C CA . PRO A 1 166 ? 25.944 -30.989 -45.424 1.00 58.56 166 PRO A CA 1
ATOM 1377 C C . PRO A 1 166 ? 24.777 -30.943 -44.413 1.00 58.56 166 PRO A C 1
ATOM 1379 O O . PRO A 1 166 ? 23.775 -31.635 -44.589 1.00 58.56 166 PRO A O 1
ATOM 1382 N N . PHE A 1 167 ? 24.869 -30.109 -43.372 1.00 59.50 167 PHE A N 1
ATOM 1383 C CA . PHE A 1 167 ? 23.824 -29.906 -42.366 1.00 59.50 167 PHE A CA 1
ATOM 1384 C C . PHE A 1 167 ? 22.862 -28.741 -42.681 1.00 59.50 167 PHE A C 1
ATOM 1386 O O . PHE A 1 167 ? 21.760 -28.709 -42.127 1.00 59.50 167 PHE A O 1
ATOM 1393 N N . GLY A 1 168 ? 23.213 -27.824 -43.594 1.00 58.22 168 GLY A N 1
ATOM 1394 C CA . GLY A 1 168 ? 22.405 -26.635 -43.910 1.00 58.22 168 GLY A CA 1
ATOM 1395 C C . GLY A 1 168 ? 21.075 -26.962 -44.601 1.00 58.22 168 GLY A C 1
ATOM 1396 O O . GLY A 1 168 ? 20.022 -26.429 -44.238 1.00 58.22 168 GLY A O 1
ATOM 1397 N N . LEU A 1 169 ? 21.085 -27.924 -45.531 1.00 58.19 169 LEU A N 1
ATOM 1398 C CA . LEU A 1 169 ? 19.875 -28.377 -46.232 1.00 58.19 169 LEU A CA 1
ATOM 1399 C C . LEU A 1 169 ? 18.876 -29.063 -45.287 1.00 58.19 169 LEU A C 1
ATOM 1401 O O . LEU A 1 169 ? 17.667 -28.876 -45.422 1.00 58.19 169 LEU A O 1
ATOM 1405 N N . SER A 1 170 ? 19.366 -29.793 -44.283 1.00 66.88 170 SER A N 1
ATOM 1406 C CA . SER A 1 170 ? 18.524 -30.458 -43.281 1.00 66.88 170 SER A CA 1
ATOM 1407 C C . SER A 1 170 ? 17.761 -29.453 -42.413 1.00 66.88 170 SER A C 1
ATOM 1409 O O . SER A 1 170 ? 16.575 -29.643 -42.143 1.00 66.88 170 SER A O 1
ATOM 1411 N N . ILE A 1 171 ? 18.403 -28.344 -42.030 1.00 69.88 171 ILE A N 1
ATOM 1412 C CA . ILE A 1 171 ? 17.779 -27.278 -41.229 1.00 69.88 171 ILE A CA 1
ATOM 1413 C C . ILE A 1 171 ? 16.739 -26.508 -42.055 1.00 69.88 171 ILE A C 1
ATOM 1415 O O . ILE A 1 171 ? 15.645 -26.209 -41.558 1.00 69.88 171 ILE A O 1
ATOM 1419 N N . ALA A 1 172 ? 17.035 -26.235 -43.330 1.00 71.00 172 ALA A N 1
ATOM 1420 C CA . ALA A 1 172 ? 16.093 -25.586 -44.238 1.00 71.00 172 ALA A CA 1
ATOM 1421 C C . ALA A 1 172 ? 14.837 -26.448 -44.458 1.00 71.00 172 ALA A C 1
ATOM 1423 O O . ALA A 1 172 ? 13.715 -25.955 -44.321 1.00 71.00 172 ALA A O 1
ATOM 1424 N N . LEU A 1 173 ? 15.004 -27.753 -44.702 1.00 73.12 173 LEU A N 1
ATOM 1425 C CA . LEU A 1 173 ? 13.882 -28.681 -44.858 1.00 73.12 173 LEU A CA 1
ATOM 1426 C C . LEU A 1 173 ? 13.056 -28.803 -43.573 1.00 73.12 173 LEU A C 1
ATOM 1428 O O . LEU A 1 173 ? 11.827 -28.772 -43.635 1.00 73.12 173 LEU A O 1
ATOM 1432 N N . PHE A 1 174 ? 13.699 -28.862 -42.403 1.00 77.62 174 PHE A N 1
ATOM 1433 C CA . PHE A 1 174 ? 12.979 -28.912 -41.130 1.00 77.62 174 PHE A CA 1
ATOM 1434 C C . PHE A 1 174 ? 12.153 -27.640 -40.899 1.00 77.62 174 PHE A C 1
ATOM 1436 O O . PHE A 1 174 ? 10.993 -27.721 -40.497 1.00 77.62 174 PHE A O 1
ATOM 1443 N N . SER A 1 175 ? 12.699 -26.469 -41.237 1.00 77.62 175 SER A N 1
ATOM 1444 C CA . SER A 1 175 ? 11.997 -25.183 -41.128 1.00 77.62 175 SER A CA 1
ATOM 1445 C C . SER A 1 175 ? 10.787 -25.101 -42.065 1.00 77.62 175 SER A C 1
ATOM 1447 O O . SER A 1 175 ? 9.713 -24.660 -41.649 1.00 77.62 175 SER A O 1
ATOM 1449 N N . VAL A 1 176 ? 10.909 -25.599 -43.301 1.00 84.75 176 VAL A N 1
ATOM 1450 C CA . VAL A 1 176 ? 9.793 -25.672 -44.262 1.00 84.75 176 VAL A CA 1
ATOM 1451 C C . VAL A 1 176 ? 8.712 -26.646 -43.784 1.00 84.75 176 VAL A C 1
ATOM 1453 O O . VAL A 1 176 ? 7.524 -26.328 -43.855 1.00 84.75 176 VAL A O 1
ATOM 1456 N N . VAL A 1 177 ? 9.098 -27.802 -43.235 1.00 86.19 177 VAL A N 1
ATOM 1457 C CA . VAL A 1 177 ? 8.159 -28.783 -42.671 1.00 86.19 177 VAL A CA 1
ATOM 1458 C C . VAL A 1 177 ? 7.422 -28.197 -41.463 1.00 86.19 177 VAL A C 1
ATOM 1460 O O . VAL A 1 177 ? 6.194 -28.274 -41.408 1.00 86.19 177 VAL A O 1
ATOM 1463 N N . GLN A 1 178 ? 8.125 -27.544 -40.533 1.00 83.50 178 GLN A N 1
ATOM 1464 C CA . GLN A 1 178 ? 7.510 -26.883 -39.375 1.00 83.50 178 GLN A CA 1
ATOM 1465 C C . GLN A 1 178 ? 6.552 -25.764 -39.803 1.00 83.50 178 GLN A C 1
ATOM 1467 O O . GLN A 1 178 ? 5.437 -25.673 -39.282 1.00 83.50 178 GLN A O 1
ATOM 1472 N N . LEU A 1 179 ? 6.927 -24.964 -40.806 1.00 87.00 179 LEU A N 1
ATOM 1473 C CA . LEU A 1 179 ? 6.059 -23.935 -41.374 1.00 87.00 179 LEU A CA 1
ATOM 1474 C C . LEU A 1 179 ? 4.812 -24.548 -42.030 1.00 87.00 179 LEU A C 1
ATOM 1476 O O . LEU A 1 179 ? 3.700 -24.069 -41.805 1.00 87.00 179 LEU A O 1
ATOM 1480 N N . PHE A 1 180 ? 4.959 -25.647 -42.774 1.00 89.31 180 PHE A N 1
ATOM 1481 C CA . PHE A 1 180 ? 3.832 -26.365 -43.370 1.00 89.31 180 PHE A CA 1
ATOM 1482 C C . PHE A 1 180 ? 2.886 -26.933 -42.301 1.00 89.31 180 PHE A C 1
ATOM 1484 O O . PHE A 1 180 ? 1.664 -26.767 -42.398 1.00 89.31 180 PHE A O 1
ATOM 1491 N N . PHE A 1 181 ? 3.425 -27.542 -41.239 1.00 83.81 181 PHE A N 1
ATOM 1492 C CA . PHE A 1 181 ? 2.635 -28.020 -40.101 1.00 83.81 181 PHE A CA 1
ATOM 1493 C C . PHE A 1 181 ? 1.927 -26.876 -39.372 1.00 83.81 181 PHE A C 1
ATOM 1495 O O . PHE A 1 181 ? 0.752 -27.020 -39.021 1.00 83.81 181 PHE A O 1
ATOM 1502 N N . TRP A 1 182 ? 2.585 -25.729 -39.193 1.00 81.56 182 TRP A N 1
ATOM 1503 C CA . TRP A 1 182 ? 1.983 -24.541 -38.591 1.00 81.56 182 TRP A CA 1
ATOM 1504 C C . TRP A 1 182 ? 0.844 -23.978 -39.449 1.00 81.56 182 TRP A C 1
ATOM 1506 O O . TRP A 1 182 ? -0.257 -23.768 -38.934 1.00 81.56 182 TRP A O 1
ATOM 1516 N N . ILE A 1 183 ? 1.042 -23.836 -40.766 1.00 86.38 183 ILE A N 1
ATOM 1517 C CA . ILE A 1 183 ? -0.003 -23.398 -41.709 1.00 86.38 183 ILE A CA 1
ATOM 1518 C C . ILE A 1 183 ? -1.191 -24.370 -41.678 1.00 86.38 183 ILE A C 1
ATOM 1520 O O . ILE A 1 183 ? -2.347 -23.948 -41.575 1.00 86.38 183 ILE A O 1
ATOM 1524 N N . ARG A 1 184 ? -0.933 -25.685 -41.711 1.00 81.31 184 ARG A N 1
ATOM 1525 C CA . ARG A 1 184 ? -1.985 -26.713 -41.676 1.00 81.31 184 ARG A CA 1
ATOM 1526 C C . ARG A 1 184 ? -2.737 -26.721 -40.341 1.00 81.31 184 ARG A C 1
ATOM 1528 O O . ARG A 1 184 ? -3.957 -26.895 -40.325 1.00 81.31 184 ARG A O 1
ATOM 1535 N N . ARG A 1 185 ? -2.039 -26.515 -39.219 1.00 79.62 185 ARG A N 1
ATOM 1536 C CA . ARG A 1 185 ? -2.644 -26.396 -37.883 1.00 79.62 185 ARG A CA 1
ATOM 1537 C C . ARG A 1 185 ? -3.499 -25.134 -37.773 1.00 79.62 185 ARG A C 1
ATOM 1539 O O . ARG A 1 185 ? -4.622 -25.218 -37.284 1.00 79.62 185 ARG A O 1
ATOM 1546 N N . ARG A 1 186 ? -3.022 -24.002 -38.295 1.00 79.31 186 ARG A N 1
ATOM 1547 C CA . ARG A 1 186 ? -3.763 -22.733 -38.324 1.00 79.31 186 ARG A CA 1
ATOM 1548 C C . ARG A 1 186 ? -5.065 -22.846 -39.123 1.00 79.31 186 ARG A C 1
ATOM 1550 O O . ARG A 1 186 ? -6.115 -22.469 -38.612 1.00 79.31 186 ARG A O 1
ATOM 1557 N N . ARG A 1 187 ? -5.034 -23.471 -40.308 1.00 76.00 187 ARG A N 1
ATOM 1558 C CA . ARG A 1 187 ? -6.246 -23.707 -41.121 1.00 76.00 187 ARG A CA 1
ATOM 1559 C C . ARG A 1 187 ? -7.292 -24.578 -40.410 1.00 76.00 187 ARG A C 1
ATOM 1561 O O . ARG A 1 187 ? -8.483 -24.305 -40.534 1.00 76.00 187 ARG A O 1
ATOM 1568 N N . ARG A 1 188 ? -6.873 -25.585 -39.627 1.00 71.38 188 ARG A N 1
ATOM 1569 C CA . ARG A 1 188 ? -7.801 -26.406 -38.820 1.00 71.38 188 ARG A CA 1
ATOM 1570 C C . ARG A 1 188 ? -8.524 -25.588 -37.747 1.00 71.38 188 ARG A C 1
ATOM 1572 O O . ARG A 1 188 ? -9.731 -25.740 -37.587 1.00 71.38 188 ARG A O 1
ATOM 1579 N N . PHE A 1 189 ? -7.824 -24.691 -37.052 1.00 66.69 189 PHE A N 1
ATOM 1580 C CA . PHE A 1 189 ? -8.459 -23.821 -36.054 1.00 66.69 189 PHE A CA 1
ATOM 1581 C C . PHE A 1 189 ? -9.463 -22.838 -36.674 1.00 66.69 189 PHE A C 1
ATOM 1583 O O . PHE A 1 189 ? -10.511 -22.579 -36.083 1.00 66.69 189 PHE A O 1
ATOM 1590 N N . GLU A 1 190 ? -9.203 -22.344 -37.886 1.00 71.12 190 GLU A N 1
ATOM 1591 C CA . GLU A 1 190 ? -10.138 -21.465 -38.603 1.00 71.12 190 GLU A CA 1
ATOM 1592 C C . GLU A 1 190 ? -11.418 -22.178 -39.071 1.00 71.12 190 GLU A C 1
ATOM 1594 O O . GLU A 1 190 ? -12.472 -21.541 -39.152 1.00 71.12 190 GLU A O 1
ATOM 1599 N N . GLN A 1 191 ? -11.357 -23.481 -39.366 1.00 66.25 191 GLN A N 1
ATOM 1600 C CA . GLN A 1 191 ? -12.545 -24.292 -39.669 1.00 66.25 191 GLN A CA 1
ATOM 1601 C C . GLN A 1 191 ? -13.373 -24.563 -38.408 1.00 66.25 191 GLN A C 1
ATOM 1603 O O . GLN A 1 191 ? -14.566 -24.272 -38.403 1.00 66.25 191 GLN A O 1
ATOM 1608 N N . ILE A 1 192 ? -12.733 -24.969 -37.305 1.00 66.31 192 ILE A N 1
ATOM 1609 C CA . ILE A 1 192 ? -13.411 -25.184 -36.012 1.00 66.31 192 ILE A CA 1
ATOM 1610 C C . ILE A 1 192 ? -14.111 -23.898 -35.534 1.00 66.31 192 ILE A C 1
ATOM 1612 O O . ILE A 1 192 ? -15.248 -23.930 -35.063 1.00 66.31 192 ILE A O 1
ATOM 1616 N N . GLY A 1 193 ? -13.473 -22.736 -35.710 1.00 58.75 193 GLY A N 1
ATOM 1617 C CA . GLY A 1 193 ? -14.079 -21.443 -35.384 1.00 58.75 193 GLY A CA 1
ATOM 1618 C C . GLY A 1 193 ? -15.216 -21.014 -36.324 1.00 58.75 193 GLY A C 1
ATOM 1619 O O . GLY A 1 193 ? -16.034 -20.173 -35.947 1.00 58.75 193 GLY A O 1
ATOM 1620 N N . ARG A 1 194 ? -15.286 -21.537 -37.556 1.00 59.66 194 ARG A N 1
ATOM 1621 C CA . ARG A 1 194 ? -16.414 -21.297 -38.476 1.00 59.66 194 ARG A CA 1
ATOM 1622 C C . ARG A 1 194 ? -17.605 -22.198 -38.158 1.00 59.66 194 ARG A C 1
ATOM 1624 O O . ARG A 1 194 ? -18.725 -21.694 -38.140 1.00 59.66 194 ARG A O 1
ATOM 1631 N N . ASP A 1 195 ? -17.366 -23.461 -37.820 1.00 59.31 195 ASP A N 1
ATOM 1632 C CA . ASP A 1 195 ? -18.437 -24.394 -37.458 1.00 59.31 195 ASP A CA 1
ATOM 1633 C C . ASP A 1 195 ? -19.114 -24.000 -36.142 1.00 59.31 195 ASP A C 1
ATOM 1635 O O . ASP A 1 195 ? -20.342 -23.984 -36.067 1.00 59.31 195 ASP A O 1
ATOM 1639 N N . LYS A 1 196 ? -18.347 -23.540 -35.142 1.00 58.59 196 LYS A N 1
ATOM 1640 C CA . LYS A 1 196 ? -18.921 -23.041 -33.881 1.00 58.59 196 LYS A CA 1
ATOM 1641 C C . LYS A 1 196 ? -19.869 -21.847 -34.090 1.00 58.59 196 LYS A C 1
ATOM 1643 O O . LYS A 1 196 ? -20.961 -21.826 -33.531 1.00 58.59 196 LYS A O 1
ATOM 1648 N N . ARG A 1 197 ? -19.499 -20.900 -34.963 1.00 58.47 197 ARG A N 1
ATOM 1649 C CA . ARG A 1 197 ? -20.344 -19.735 -35.299 1.00 58.47 197 ARG A CA 1
ATOM 1650 C C . ARG A 1 197 ? -21.611 -20.114 -36.071 1.00 58.47 197 ARG A C 1
ATOM 1652 O O . ARG A 1 197 ? -22.633 -19.457 -35.905 1.00 58.47 197 ARG A O 1
ATOM 1659 N N . ARG A 1 198 ? -21.568 -21.179 -36.881 1.00 55.94 198 ARG A N 1
ATOM 1660 C CA . ARG A 1 198 ? -22.738 -21.694 -37.610 1.00 55.94 198 ARG A CA 1
ATOM 1661 C C . ARG A 1 198 ? -23.729 -22.415 -36.682 1.00 55.94 198 ARG A C 1
ATOM 1663 O O . ARG A 1 198 ? -24.935 -22.285 -36.872 1.00 55.94 198 ARG A O 1
ATOM 1670 N N . VAL A 1 199 ? -23.246 -23.124 -35.659 1.00 58.53 199 VAL A N 1
ATOM 1671 C CA . VAL A 1 199 ? -24.109 -23.763 -34.644 1.00 58.53 199 VAL A CA 1
ATOM 1672 C C . VAL A 1 199 ? -24.817 -22.713 -33.778 1.00 58.53 199 VAL A C 1
ATOM 1674 O O . VAL A 1 199 ? -26.025 -22.808 -33.567 1.00 58.53 199 VAL A O 1
ATOM 1677 N N . GLU A 1 200 ? -24.110 -21.662 -33.352 1.00 58.78 200 GLU A N 1
ATOM 1678 C CA . GLU A 1 200 ? -24.702 -20.562 -32.575 1.00 58.78 200 GLU A CA 1
ATOM 1679 C C . GLU A 1 200 ? -25.769 -19.792 -33.380 1.00 58.78 200 GLU A C 1
ATOM 1681 O O . GLU A 1 200 ? -26.825 -19.467 -32.840 1.00 58.78 200 GLU A O 1
ATOM 1686 N N . SER A 1 201 ? -25.573 -19.584 -34.689 1.00 58.16 201 SER A N 1
ATOM 1687 C CA . SER A 1 201 ? -26.578 -18.922 -35.538 1.00 58.16 201 SER A CA 1
ATOM 1688 C C . SER A 1 201 ? -27.860 -19.741 -35.742 1.00 58.16 201 SER A C 1
ATOM 1690 O O . SER A 1 201 ? -28.933 -19.161 -35.883 1.00 58.16 201 SER A O 1
ATOM 1692 N N . ILE A 1 202 ? -27.779 -21.077 -35.728 1.00 58.44 202 ILE A N 1
ATOM 1693 C CA . ILE A 1 202 ? -28.956 -21.958 -35.856 1.00 58.44 202 ILE A CA 1
ATOM 1694 C C . ILE A 1 202 ? -29.739 -22.011 -34.531 1.00 58.44 202 ILE A C 1
ATOM 1696 O O . ILE A 1 202 ? -30.970 -21.988 -34.542 1.00 58.44 202 ILE A O 1
ATOM 1700 N N . GLY A 1 203 ? -29.047 -21.998 -33.385 1.00 53.47 203 GLY A N 1
ATOM 1701 C CA . GLY A 1 203 ? -29.681 -21.980 -32.059 1.00 53.47 203 GLY A CA 1
ATOM 1702 C C . GLY A 1 203 ? -30.494 -20.710 -31.771 1.00 53.47 203 GLY A C 1
ATOM 1703 O O . GLY A 1 203 ? -31.525 -20.774 -31.103 1.00 53.47 203 GLY A O 1
ATOM 1704 N N . VAL A 1 204 ? -30.084 -19.564 -32.323 1.00 55.34 204 VAL A N 1
ATOM 1705 C CA . VAL A 1 204 ? -30.809 -18.289 -32.164 1.00 55.34 204 VAL A CA 1
ATOM 1706 C C . VAL A 1 204 ? -32.121 -18.269 -32.962 1.00 55.34 204 VAL A C 1
ATOM 1708 O O . VAL A 1 204 ? -33.110 -17.712 -32.489 1.00 55.34 204 VAL A O 1
ATOM 1711 N N . ILE A 1 205 ? -32.180 -18.930 -34.124 1.00 52.91 205 ILE A N 1
ATOM 1712 C CA . ILE A 1 205 ? -33.390 -18.962 -34.966 1.00 52.91 205 ILE A CA 1
ATOM 1713 C C . ILE A 1 205 ? -34.478 -19.855 -34.343 1.00 52.91 205 ILE A C 1
ATOM 1715 O O . ILE A 1 205 ? -35.659 -19.523 -34.415 1.00 52.91 205 ILE A O 1
ATOM 1719 N N . SER A 1 206 ? -34.108 -20.939 -33.651 1.00 51.69 206 SER A N 1
ATOM 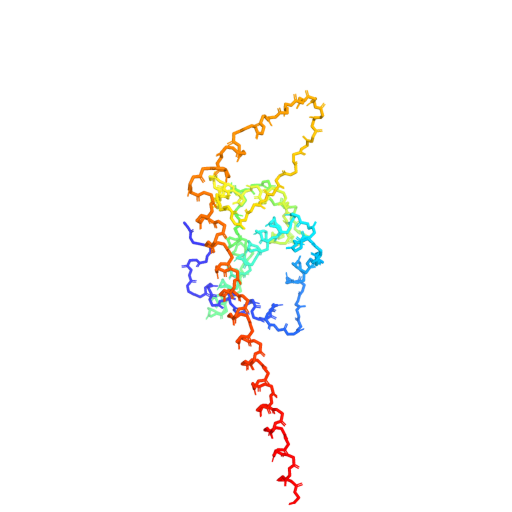1720 C CA . SER A 1 206 ? -35.092 -21.846 -33.036 1.00 51.69 206 SER A CA 1
ATOM 1721 C C . SER A 1 206 ? -35.787 -21.272 -31.790 1.00 51.69 206 SER A C 1
ATOM 1723 O O . SER A 1 206 ? -36.874 -21.732 -31.447 1.00 51.69 206 SER A O 1
ATOM 1725 N N . SER A 1 207 ? -35.200 -20.279 -31.112 1.00 50.09 207 SER A N 1
ATOM 1726 C CA . SER A 1 207 ? -35.778 -19.680 -29.893 1.00 50.09 207 SER A CA 1
ATOM 1727 C C . SER A 1 207 ? -36.847 -18.611 -30.189 1.00 50.09 207 SER A C 1
ATOM 1729 O O . SER A 1 207 ? -37.655 -18.272 -29.327 1.00 50.09 207 SER A O 1
ATOM 1731 N N . SER A 1 208 ? -36.904 -18.101 -31.426 1.00 52.12 208 SER A N 1
ATOM 1732 C CA . SER A 1 208 ? -37.845 -17.041 -31.822 1.00 52.12 208 SER A CA 1
ATOM 1733 C C . SER A 1 208 ? -39.243 -17.537 -32.227 1.00 52.12 208 SER A C 1
ATOM 1735 O O . SER A 1 208 ? -40.141 -16.711 -32.358 1.00 52.12 208 SER A O 1
ATOM 1737 N N . ASN A 1 209 ? -39.455 -18.847 -32.406 1.00 51.03 209 ASN A N 1
ATOM 1738 C CA . ASN A 1 209 ? -40.718 -19.402 -32.925 1.00 51.03 209 ASN A CA 1
ATOM 1739 C C . ASN A 1 209 ? -41.645 -20.017 -31.857 1.00 51.03 209 ASN A C 1
ATOM 1741 O O . ASN A 1 209 ? -42.650 -20.615 -32.216 1.00 51.03 209 ASN A O 1
ATOM 1745 N N . ASN A 1 210 ? -41.344 -19.863 -30.561 1.00 48.66 210 ASN A N 1
ATOM 1746 C CA . ASN A 1 210 ? -42.135 -20.452 -29.464 1.00 48.66 210 ASN A CA 1
ATOM 1747 C C . ASN A 1 210 ? -42.795 -19.414 -28.535 1.00 48.66 210 ASN A C 1
ATOM 1749 O O . ASN A 1 210 ? -43.023 -19.669 -27.353 1.00 48.66 210 ASN A O 1
ATOM 1753 N N . LYS A 1 211 ? -43.102 -18.227 -29.064 1.00 48.28 211 LYS A N 1
ATOM 1754 C CA . LYS A 1 211 ? -43.951 -17.231 -28.396 1.00 48.28 211 LYS A CA 1
ATOM 1755 C C . LYS A 1 211 ? -45.034 -16.736 -29.352 1.00 48.28 211 LYS A C 1
ATOM 1757 O O . LYS A 1 211 ? -44.898 -15.650 -29.906 1.00 48.28 211 LYS A O 1
ATOM 1762 N N . VAL A 1 212 ? -46.082 -17.539 -29.520 1.00 45.84 212 VAL A N 1
ATOM 1763 C CA . VAL A 1 212 ? -47.445 -17.099 -29.860 1.00 45.84 212 VAL A CA 1
ATOM 1764 C C . VAL A 1 212 ? -48.404 -17.987 -29.087 1.00 45.84 212 VAL A C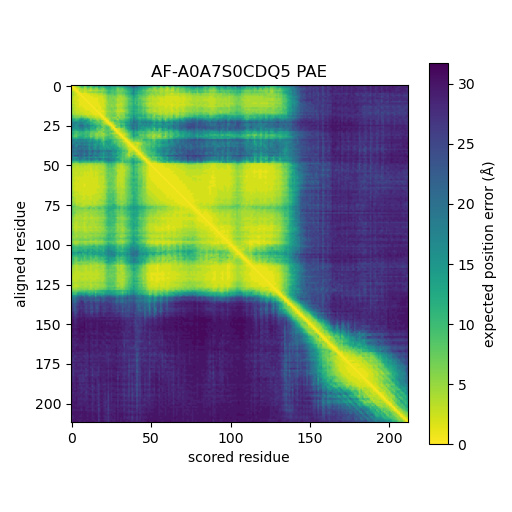 1
ATOM 1766 O O . VAL A 1 212 ? -48.195 -19.219 -29.135 1.00 45.84 212 VAL A O 1
#

Sequence (212 aa):
DQFLGCTICQDRFVGLYDKTCGSAKTTRLCKRFRQPFDKRHQQPLDPSSWTELALWLWEVHNDVNFMVLKDEADREGRVLSKDEKISVIWPSIELCSNCWGPLTKSGERSNKNYDKERMYAFLKTQYWPAGVHHRRFVVLDAKKDDAENHHDYGDYHEFLDFVQGPFGLSIALFSVVQLFFWIRRRRRFEQIGRDKRRVESIGVISSSNNKV

Solvent-accessible surface area (backbone atoms only — not comparable to full-atom values): 13080 Å² total; per-residue (Å²): 138,64,93,65,80,41,70,70,45,46,54,47,46,51,55,48,43,42,66,33,53,68,37,97,67,60,33,75,79,51,52,74,71,66,61,68,66,39,81,88,75,75,40,71,80,54,81,63,55,58,58,53,46,55,52,48,54,52,44,51,45,35,52,35,42,49,49,54,54,47,56,51,29,59,75,70,75,50,80,83,52,73,65,62,63,49,70,50,39,77,74,46,60,88,79,39,60,78,24,52,46,76,64,42,97,85,69,45,81,52,93,84,45,52,37,66,67,50,38,50,53,50,49,39,59,72,79,33,71,90,50,82,85,50,89,89,61,75,79,79,75,78,74,78,80,76,88,70,93,75,92,76,87,78,80,71,73,73,64,60,60,54,58,75,37,93,61,28,63,58,54,53,51,50,52,52,50,52,50,50,52,49,54,55,52,52,55,51,53,56,50,55,59,48,53,53,55,53,53,55,58,54,57,60,61,66,68,71,78,78,81,128

Radius of gyration: 28.09 Å; Cα contacts (8 Å, |Δi|>4): 117; chains: 1; bounding box: 81×51×66 Å

Mean predicted aligned error: 17.82 Å

Foldseek 3Di:
DDLQPDPLLVVLLVVVCCVQPVDPPHHPLCVLQPAPQDPVVRDGPDLCNVLSVLLSSLLSSLVSLQVVLVVVCVVVVHDDDQVNNLVSRPPHCVLPVQFFAQQDPVSHGDSVGTDSVSVSVSSCCVPPVVHDPDPVDDSPPPPPPPDDDDDDDDDPPVVVVVCPDPCNVVVVVVVVVVVVVVVVVVVVVVVVVVVVVVVVVVVVVVVVPPDD

Nearest PDB structures (foldseek):
  5b26-assembly1_B  TM=2.240E-01  e=9.563E+00  Mus musculus

pLDDT: mean 73.29, std 17.01, range [38.5, 96.12]